Protein AF-0000000078805883 (afdb_homodimer)

Secondary structure (DSSP, 8-state):
---EEEEEEEEES--SSHHHHHHHHHHHHHHHTSB-HHHHHHHHHHHHSTTGGGGEEETTEEEE---GGGTB-S-EEEEEEEEEEEEGGG-TT-EEEEEEEEE-SSHHHHHHHHHHHHHHHH-HHHHHHHHH--SHHHHHHHH-/---EEEEEEEEES--SSHHHHHHHHHHHHHHHTSB-HHHHHHHHHHHHSTTGGGGEEETTEEEE---GGGTB-S-EEEEEEEEEEEEGGG-TT-EEEEEEEEE-SSHHHHHHHHHHHHHHHH-HHHHHHHHH--SHHHHHHHH-

Nearest PDB structures (foldseek):
  3oxp-assembly1_B  TM=9.448E-01  e=2.359E-14  Yersinia pestis CO92
  2oq3-assembly1_A  TM=9.041E-01  e=1.756E-12  Escherichia coli
  3bjv-assembly1_A-2  TM=8.657E-01  e=6.484E-12  Streptococcus mutans UA159
  2oqt-assembly3_C  TM=8.460E-01  e=3.781E-11  Streptococcus pyogenes serotype M1
  1a6j-assembly1_A-2  TM=7.420E-01  e=1.305E-06  Escherichia coli

Organism: NCBI:txid518634

pLDDT: mean 95.1, std 5.5, range [47.31, 98.88]

InterPro domains:
  IPR002178 PTS EIIA type-2 domain [PF00359] (10-143)
  IPR002178 PTS EIIA type-2 domain [PS51094] (2-144)
  IPR002178 PTS EIIA type-2 domain [cd00211] (4-143)
  IPR016152 Phosphotransferase/anion transporter [G3DSA:3.40.930.10] (1-144)
  IPR016152 Phosphotransferase/anion transporter [SSF55804] (2-143)
  IPR051351 Ascorbate-specific PTS system EIIA component [PTHR36203] (4-142)

Sequence (288 aa):
MSYFQPNGMLYVDQVSDWREAVDLVTRPLLDAGTIERGYVDAIKTSIASPGGTYIDLGGGVALAHARPESGVVSTSLSVLRVGKPFLLADDEDHPINTMFCLAAKDSNAHIDLMQSLALLLTDSGKLAALNASSNVDELAAALAMSYFQPNGMLYVDQVSDWREAVDLVTRPLLDAGTIERGYVDAIKTSIASPGGTYIDLGGGVALAHARPESGVVSTSLSVLRVGKPFLLADDEDHPINTMFCLAAKDSNAHIDLMQSLALLLTDSGKLAALNASSNVDELAAALA

Foldseek 3Di:
DALAADVQEEEEADDPAVLVVLCVNCVSCVVVQQWDPQFSVQQVVLQLDVVSLVQQPDLQEGEGGDDLVSTGNAWHKHKYAYNFWHARNNDPVRTHGMYMYTNHPDDVSVVVVVVLVVVCRVDPVLSVQCNPDRGRVSNVVSSD/DALAADVQEEEEADDPAVLVVLCVNCVSCVVVQQWDPQFSVQQVVLQLDVVSLVQQPDLQEGEGGDDLVSTGNAWHKHKYAYNFWHARNNDPVRTHGMYMYTNHPDPVSVVVVVVLVVVCRVDPVLSVQCNPDRGRVSNVVSSD

Solvent-accessible surface area (backbone atoms only — not comparable to full-atom values): 14646 Å² total; per-residue (Å²): 137,78,56,56,41,81,79,15,63,40,59,45,63,63,62,92,39,44,68,52,47,53,51,58,28,43,40,44,38,46,76,70,56,29,33,41,72,55,29,57,52,46,31,53,50,45,35,71,36,69,59,24,64,32,36,47,68,54,97,29,31,30,51,48,54,63,62,36,68,41,29,45,68,35,65,33,27,22,31,28,38,36,68,44,63,35,34,48,75,77,32,87,88,36,56,32,31,33,37,34,28,50,35,40,60,40,27,66,57,45,48,54,48,51,39,52,48,52,53,40,73,71,30,66,67,45,42,50,41,44,73,65,35,86,38,48,68,45,38,51,60,37,73,101,137,78,55,57,40,80,79,15,64,41,59,43,62,62,63,94,38,45,67,52,46,53,52,58,29,44,40,44,39,46,75,70,54,30,32,41,72,52,30,57,52,47,32,52,51,45,36,70,36,70,59,25,64,30,36,47,67,54,96,29,31,28,50,50,55,64,62,36,67,42,28,47,67,35,65,34,26,21,30,28,38,35,68,45,62,34,33,48,75,76,32,87,89,37,54,33,32,33,35,34,27,49,37,40,60,40,27,66,57,44,49,52,48,51,39,52,49,52,53,40,73,71,30,68,68,44,42,50,40,43,72,63,35,86,38,49,69,46,38,50,59,37,72,102

Structure (mmCIF, N/CA/C/O backbone):
data_AF-0000000078805883-model_v1
#
loop_
_entity.id
_entity.type
_entity.pdbx_description
1 polymer 'Ascorbate-specific PTS system EIIA component'
#
loop_
_atom_site.group_PDB
_atom_site.id
_atom_site.type_symbol
_atom_site.label_atom_id
_atom_site.label_alt_id
_atom_site.label_comp_id
_atom_site.label_asym_id
_atom_site.label_entity_id
_atom_site.label_seq_id
_atom_site.pdbx_PDB_ins_code
_atom_site.Cartn_x
_atom_site.Cartn_y
_atom_site.Cartn_z
_atom_site.occupancy
_atom_site.B_iso_or_equiv
_atom_site.auth_seq_id
_atom_site.auth_comp_id
_atom_site.auth_asym_id
_atom_site.auth_atom_id
_atom_site.pdbx_PDB_model_num
ATOM 1 N N . MET A 1 1 ? -12.43 -14.273 7.645 1 47.94 1 MET A N 1
ATOM 2 C CA . MET A 1 1 ? -12.93 -14.227 6.277 1 47.94 1 MET A CA 1
ATOM 3 C C . MET A 1 1 ? -11.836 -13.82 5.305 1 47.94 1 MET A C 1
ATOM 5 O O . MET A 1 1 ? -11.148 -12.82 5.523 1 47.94 1 MET A O 1
ATOM 9 N N . SER A 1 2 ? -11.359 -14.734 4.367 1 79.56 2 SER A N 1
ATOM 10 C CA . SER A 1 2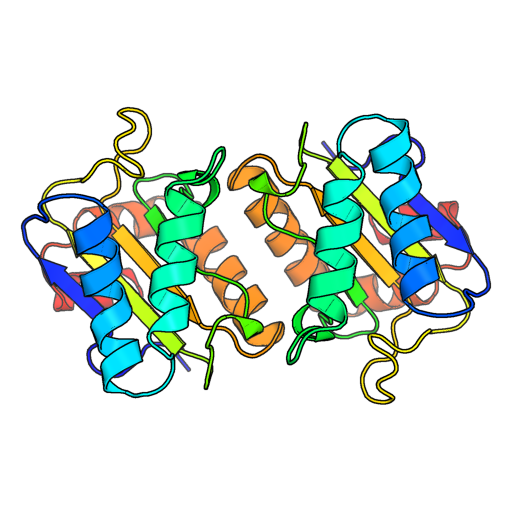 ? -10.258 -14.555 3.426 1 79.56 2 SER A CA 1
ATOM 11 C C . SER A 1 2 ? -10.703 -13.781 2.191 1 79.56 2 SER A C 1
ATOM 13 O O . SER A 1 2 ? -11.852 -13.906 1.763 1 79.56 2 SER A O 1
ATOM 15 N N . TYR A 1 3 ? -10.109 -12.789 1.75 1 88.75 3 TYR A N 1
ATOM 16 C CA . TYR A 1 3 ? -10.352 -12.031 0.529 1 88.75 3 TYR A CA 1
ATOM 17 C C . TYR A 1 3 ? -10.055 -12.875 -0.706 1 88.75 3 TYR A C 1
ATOM 19 O O . TYR A 1 3 ? -10.234 -12.414 -1.836 1 88.75 3 TYR A O 1
ATOM 27 N N . PHE A 1 4 ? -9.797 -14.156 -0.448 1 94.94 4 PHE A N 1
ATOM 28 C CA . PHE A 1 4 ? -9.414 -14.992 -1.578 1 94.94 4 PHE A CA 1
ATOM 29 C C . PHE A 1 4 ? -10.617 -15.305 -2.453 1 94.94 4 PHE A C 1
ATOM 31 O O . PHE A 1 4 ? -11.664 -15.727 -1.951 1 94.94 4 PHE A O 1
ATOM 38 N N . GLN A 1 5 ? -10.492 -15.086 -3.648 1 93.5 5 GLN A N 1
ATOM 39 C CA . GLN A 1 5 ? -11.477 -15.539 -4.629 1 93.5 5 GLN A CA 1
ATOM 40 C C . GLN A 1 5 ? -11.547 -17.062 -4.68 1 93.5 5 GLN A C 1
ATOM 42 O O . GLN A 1 5 ? -10.539 -17.734 -4.473 1 93.5 5 GLN A O 1
ATOM 47 N N . PRO A 1 6 ? -12.805 -17.469 -5.02 1 91.06 6 PRO A N 1
ATOM 48 C CA . PRO A 1 6 ? -12.852 -18.906 -5.336 1 91.06 6 PRO A CA 1
ATOM 49 C C . PRO A 1 6 ? -11.844 -19.297 -6.41 1 91.06 6 PRO A C 1
ATOM 51 O O . PRO A 1 6 ? -11.672 -18.578 -7.398 1 91.06 6 PRO A O 1
ATOM 54 N N . ASN A 1 7 ? -11.055 -20.281 -6.25 1 93.88 7 ASN A N 1
ATOM 55 C CA . ASN A 1 7 ? -10.031 -20.75 -7.176 1 93.88 7 ASN A CA 1
ATOM 56 C C . ASN A 1 7 ? -8.867 -19.766 -7.277 1 93.88 7 ASN A C 1
ATOM 58 O O . ASN A 1 7 ? -8.188 -19.703 -8.305 1 93.88 7 ASN A O 1
ATOM 62 N N . GLY A 1 8 ? -8.789 -18.906 -6.289 1 97.5 8 GLY A N 1
ATOM 63 C CA . GLY A 1 8 ? -7.793 -17.844 -6.309 1 97.5 8 GLY A CA 1
ATOM 64 C C . GLY A 1 8 ? -6.414 -18.297 -5.883 1 97.5 8 GLY A C 1
ATOM 65 O O . GLY A 1 8 ? -5.465 -17.516 -5.859 1 97.5 8 GLY A O 1
ATOM 66 N N . MET A 1 9 ? -6.328 -19.547 -5.492 1 98.19 9 MET A N 1
ATOM 67 C CA . MET A 1 9 ? -5.027 -20.125 -5.172 1 98.19 9 MET A CA 1
ATOM 68 C C . MET A 1 9 ? -4.543 -21.031 -6.293 1 98.19 9 MET A C 1
ATOM 70 O O . MET A 1 9 ? -5.18 -22.047 -6.598 1 98.19 9 MET A O 1
ATOM 74 N N . LEU A 1 10 ? -3.391 -20.625 -6.855 1 98.56 10 LEU A N 1
ATOM 75 C CA . LEU A 1 10 ? -2.896 -21.297 -8.047 1 98.56 10 LEU A CA 1
ATOM 76 C C . LEU A 1 10 ? -1.485 -21.828 -7.828 1 98.56 10 LEU A C 1
ATOM 78 O O . LEU A 1 10 ? -0.694 -21.219 -7.105 1 98.56 10 LEU A O 1
ATOM 82 N N . TYR A 1 11 ? -1.215 -22.969 -8.477 1 98.69 11 TYR A N 1
ATOM 83 C CA . TYR A 1 11 ? 0.136 -23.516 -8.555 1 98.69 11 TYR A CA 1
ATOM 84 C C . TYR A 1 11 ? 0.475 -23.906 -9.984 1 98.69 11 TYR A C 1
ATOM 86 O O . TYR A 1 11 ? -0.352 -24.5 -10.688 1 98.69 11 TYR A O 1
ATOM 94 N N . VAL A 1 12 ? 1.638 -23.531 -10.477 1 98.62 12 VAL A N 1
ATOM 95 C CA . VAL A 1 12 ? 2.191 -24.016 -11.734 1 98.62 12 VAL A CA 1
ATOM 96 C C . VAL A 1 12 ? 3.68 -24.312 -11.562 1 98.62 12 VAL A C 1
ATOM 98 O O . VAL A 1 12 ? 4.336 -23.734 -10.695 1 98.62 12 VAL A O 1
ATOM 101 N N . ASP A 1 13 ? 4.203 -25.219 -12.328 1 98.12 13 ASP A N 1
ATOM 102 C CA . ASP A 1 13 ? 5.609 -25.578 -12.203 1 98.12 13 ASP A CA 1
ATOM 103 C C . ASP A 1 13 ? 6.516 -24.422 -12.617 1 98.12 13 ASP A C 1
ATOM 105 O O . ASP A 1 13 ? 7.559 -24.188 -12 1 98.12 13 ASP A O 1
ATOM 109 N N . GLN A 1 14 ? 6.098 -23.781 -13.711 1 98.06 14 GLN A N 1
ATOM 110 C CA . GLN A 1 14 ? 6.918 -22.688 -14.219 1 98.06 14 GLN A CA 1
ATOM 111 C C . GLN A 1 14 ? 6.09 -21.719 -15.055 1 98.06 14 GLN A C 1
ATOM 113 O O . GLN A 1 14 ? 5.008 -22.078 -15.531 1 98.06 14 GLN A O 1
ATOM 118 N N . VAL A 1 15 ? 6.512 -20.516 -15.125 1 98.69 15 VAL A N 1
ATOM 119 C CA . VAL A 1 15 ? 5.996 -19.516 -16.047 1 98.69 15 VAL A CA 1
ATOM 120 C C . VAL A 1 15 ? 7.117 -19.031 -16.969 1 98.69 15 VAL A C 1
ATOM 122 O O . VAL A 1 15 ? 8.297 -19.141 -16.625 1 98.69 15 VAL A O 1
ATOM 125 N N . SER A 1 16 ? 6.738 -18.516 -18.094 1 98.44 16 SER A N 1
ATOM 126 C CA . SER A 1 16 ? 7.738 -18.062 -19.047 1 98.44 16 SER A CA 1
ATOM 127 C C . SER A 1 16 ? 8.414 -16.766 -18.578 1 98.44 16 SER A C 1
ATOM 129 O O . SER A 1 16 ? 9.586 -16.547 -18.844 1 98.44 16 SER A O 1
ATOM 131 N N . ASP A 1 17 ? 7.699 -15.891 -17.984 1 98.38 17 ASP A N 1
ATOM 132 C CA . ASP A 1 17 ? 8.211 -14.625 -17.469 1 98.38 17 ASP A CA 1
ATOM 133 C C . ASP A 1 17 ? 7.219 -13.984 -16.5 1 98.38 17 ASP A C 1
ATOM 135 O O . ASP A 1 17 ? 6.18 -14.57 -16.188 1 98.38 17 ASP A O 1
ATOM 139 N N . TRP A 1 18 ? 7.555 -12.859 -16.047 1 98.69 18 TRP A N 1
ATOM 140 C CA . TRP A 1 18 ? 6.742 -12.203 -15.031 1 98.69 18 TRP A CA 1
ATOM 141 C C . TRP A 1 18 ? 5.402 -11.758 -15.602 1 98.69 18 TRP A C 1
ATOM 143 O O . TRP A 1 18 ? 4.406 -11.672 -14.883 1 98.69 18 TRP A O 1
ATOM 153 N N . ARG A 1 19 ? 5.301 -11.461 -16.906 1 98.81 19 ARG A N 1
ATOM 154 C CA . ARG A 1 19 ? 4.039 -11.078 -17.531 1 98.81 19 ARG A CA 1
ATOM 155 C C . ARG A 1 19 ? 3.029 -12.219 -17.469 1 98.81 19 ARG A C 1
ATOM 157 O O . ARG A 1 19 ? 1.854 -12 -17.172 1 98.81 19 ARG A O 1
ATOM 164 N N . GLU A 1 20 ? 3.531 -13.375 -17.719 1 98.88 20 GLU A N 1
ATOM 165 C CA . GLU A 1 20 ? 2.66 -14.547 -17.594 1 98.88 20 GLU A CA 1
ATOM 166 C C . GLU A 1 20 ? 2.221 -14.758 -16.156 1 98.88 20 GLU A C 1
ATOM 168 O O . GLU A 1 20 ? 1.077 -15.141 -15.898 1 98.88 20 GLU A O 1
ATOM 173 N N . ALA A 1 21 ? 3.121 -14.547 -15.219 1 98.88 21 ALA A N 1
ATOM 174 C CA . ALA A 1 21 ? 2.766 -14.664 -13.805 1 98.88 21 ALA A CA 1
ATOM 175 C C . ALA A 1 21 ? 1.632 -13.703 -13.445 1 98.88 21 ALA A C 1
ATOM 177 O O . ALA A 1 21 ? 0.672 -14.094 -12.781 1 98.88 21 ALA A O 1
ATOM 178 N N . VAL A 1 22 ? 1.727 -12.43 -13.953 1 98.88 22 VAL A N 1
ATOM 179 C CA . VAL A 1 22 ? 0.688 -11.438 -13.695 1 98.88 22 VAL A CA 1
ATOM 180 C C . VAL A 1 22 ? -0.625 -11.891 -14.336 1 98.88 22 VAL A C 1
ATOM 182 O O . VAL A 1 22 ? -1.688 -11.789 -13.719 1 98.88 22 VAL A O 1
ATOM 185 N N . ASP A 1 23 ? -0.542 -12.438 -15.539 1 98.88 23 ASP A N 1
ATOM 186 C CA . ASP A 1 23 ? -1.741 -12.922 -16.219 1 98.88 23 ASP A CA 1
ATOM 187 C C . ASP A 1 23 ? -2.404 -14.047 -15.43 1 98.88 23 ASP A C 1
ATOM 189 O O . ASP A 1 23 ? -3.625 -14.055 -15.258 1 98.88 23 ASP A O 1
ATOM 193 N N . LEU A 1 24 ? -1.603 -14.938 -14.93 1 98.81 24 LEU A N 1
ATOM 194 C CA . LEU A 1 24 ? -2.131 -16.094 -14.219 1 98.81 24 LEU A CA 1
ATOM 195 C C . LEU A 1 24 ? -2.74 -15.695 -12.883 1 98.81 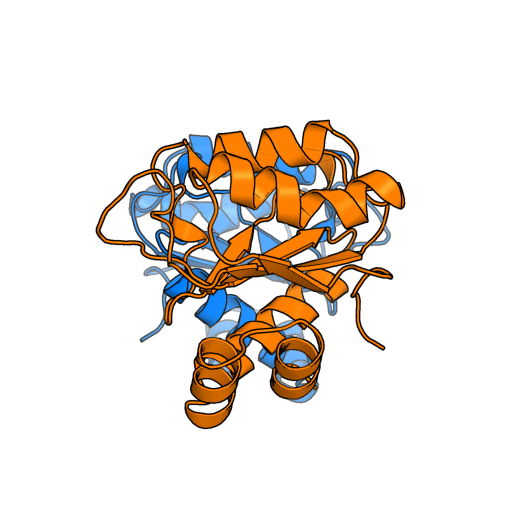24 LEU A C 1
ATOM 197 O O . LEU A 1 24 ? -3.861 -16.094 -12.562 1 98.81 24 LEU A O 1
ATOM 201 N N . VAL A 1 25 ? -2.057 -14.875 -12.148 1 98.81 25 VAL A N 1
ATOM 202 C CA . VAL A 1 25 ? -2.498 -14.57 -10.789 1 98.81 25 VAL A CA 1
ATOM 203 C C . VAL A 1 25 ? -3.746 -13.688 -10.836 1 98.81 25 VAL A C 1
ATOM 205 O O . VAL A 1 25 ? -4.559 -13.703 -9.906 1 98.81 25 VAL A O 1
ATOM 208 N N . THR A 1 26 ? -3.938 -12.906 -11.953 1 98.75 26 THR A N 1
ATOM 209 C CA . THR A 1 26 ? -5.078 -12 -12.039 1 98.75 26 THR A CA 1
ATOM 210 C C . THR A 1 26 ? -6.277 -12.703 -12.672 1 98.75 26 THR A C 1
ATOM 212 O O . THR A 1 26 ? -7.402 -12.195 -12.609 1 98.75 26 THR A O 1
ATOM 215 N N . ARG A 1 27 ? -6.105 -13.859 -13.258 1 98.56 27 ARG A N 1
ATOM 216 C CA . ARG A 1 27 ? -7.137 -14.539 -14.031 1 98.56 27 ARG A CA 1
ATOM 217 C C . ARG A 1 27 ? -8.359 -14.836 -13.172 1 98.56 27 ARG A C 1
ATOM 219 O O . ARG A 1 27 ? -9.484 -14.516 -13.555 1 98.56 27 ARG A O 1
ATOM 226 N N . PRO A 1 28 ? -8.188 -15.398 -11.898 1 98.5 28 PRO A N 1
ATOM 227 C CA . PRO A 1 28 ? -9.367 -15.664 -11.078 1 98.5 28 PRO A CA 1
ATOM 228 C C . PRO A 1 28 ? -10.156 -14.398 -10.766 1 98.5 28 PRO A C 1
ATOM 230 O O . PRO A 1 28 ? -11.383 -14.445 -10.633 1 98.5 28 PRO A O 1
ATOM 233 N N . LEU A 1 29 ? -9.5 -13.25 -10.656 1 98.38 29 LEU A N 1
ATOM 234 C CA . LEU A 1 29 ? -10.156 -11.984 -10.344 1 98.38 29 LEU A CA 1
ATOM 235 C C . LEU A 1 29 ? -10.898 -11.445 -11.562 1 98.38 29 LEU A C 1
ATOM 237 O O . LEU A 1 29 ? -12.008 -10.93 -11.438 1 98.38 29 LEU A O 1
ATOM 241 N N . LEU A 1 30 ? -10.258 -11.617 -12.719 1 98.31 30 LEU A N 1
ATOM 242 C CA . LEU A 1 30 ? -10.906 -11.227 -13.961 1 98.31 30 LEU A CA 1
ATOM 243 C C . LEU A 1 30 ? -12.148 -12.07 -14.219 1 98.31 30 LEU A C 1
ATOM 245 O O . LEU A 1 30 ? -13.219 -11.539 -14.531 1 98.31 30 LEU A O 1
ATOM 249 N N . ASP A 1 31 ? -11.992 -13.352 -14.047 1 98 31 ASP A N 1
ATOM 250 C CA . ASP A 1 31 ? -13.078 -14.297 -14.297 1 98 31 ASP A CA 1
ATOM 251 C C . ASP A 1 31 ? -14.258 -14.031 -13.367 1 98 31 ASP A C 1
ATOM 253 O O . ASP A 1 31 ? -15.414 -14.195 -13.766 1 98 31 ASP A O 1
ATOM 257 N N . ALA A 1 32 ? -13.977 -13.609 -12.141 1 97.75 32 ALA A N 1
ATOM 258 C CA . ALA A 1 32 ? -15.016 -13.344 -11.141 1 97.75 32 ALA A CA 1
ATOM 259 C C . ALA A 1 32 ? -15.609 -11.953 -11.328 1 97.75 32 ALA A C 1
ATOM 261 O O . ALA A 1 32 ? -16.609 -11.609 -10.695 1 97.75 32 ALA A O 1
ATOM 262 N N . GLY A 1 33 ? -14.984 -11.133 -12.141 1 98.12 33 GLY A N 1
ATOM 263 C CA . GLY A 1 33 ? -15.477 -9.789 -12.398 1 98.12 33 GLY A CA 1
ATOM 264 C C . GLY A 1 33 ? -15.133 -8.805 -11.289 1 98.12 33 GLY A C 1
ATOM 265 O O . GLY A 1 33 ? -15.766 -7.75 -11.172 1 98.12 33 GLY A O 1
ATOM 266 N N . THR A 1 34 ? -14.164 -9.18 -10.484 1 97.88 34 THR A N 1
ATOM 267 C CA . THR A 1 34 ? -13.805 -8.289 -9.383 1 97.88 34 THR A CA 1
ATOM 268 C C . THR A 1 34 ? -12.797 -7.242 -9.836 1 97.88 34 THR A C 1
ATOM 270 O O . THR A 1 34 ? -12.562 -6.254 -9.141 1 97.88 34 THR A O 1
ATOM 273 N N . ILE A 1 35 ? -12.18 -7.438 -11 1 98.19 35 ILE A N 1
ATOM 274 C CA . ILE A 1 35 ? -11.336 -6.434 -11.633 1 98.19 35 ILE A CA 1
ATOM 275 C C . ILE A 1 35 ? -11.656 -6.348 -13.125 1 98.19 35 ILE A C 1
ATOM 277 O O . ILE A 1 35 ? -12.312 -7.238 -13.68 1 98.19 35 ILE A O 1
ATOM 281 N N . GLU A 1 36 ? -11.258 -5.297 -13.703 1 98.31 36 GLU A N 1
ATOM 282 C CA . GLU A 1 36 ? -11.312 -5.109 -15.148 1 98.31 36 GLU A CA 1
ATOM 283 C C . GLU A 1 36 ? -9.938 -5.309 -15.781 1 98.31 36 GLU A C 1
ATOM 285 O O . GLU A 1 36 ? -8.922 -5.305 -15.094 1 98.31 36 GLU A O 1
ATOM 290 N N . ARG A 1 37 ? -9.898 -5.469 -17.094 1 98.19 37 ARG A N 1
ATOM 291 C CA . ARG A 1 37 ? -8.656 -5.715 -17.812 1 98.19 37 ARG A CA 1
ATOM 292 C C . ARG A 1 37 ? -7.668 -4.574 -17.625 1 98.19 37 ARG A C 1
ATOM 294 O O . ARG A 1 37 ? -6.457 -4.793 -17.594 1 98.19 37 ARG A O 1
ATOM 301 N N . GLY A 1 38 ? -8.188 -3.424 -17.453 1 97.75 38 GLY A N 1
ATOM 302 C CA . GLY A 1 38 ? -7.332 -2.27 -17.234 1 97.75 38 GLY A CA 1
ATOM 303 C C . GLY A 1 38 ? -6.484 -2.396 -15.977 1 97.75 38 GLY A C 1
ATOM 304 O O . GLY A 1 38 ? -5.371 -1.871 -15.922 1 97.75 38 GLY A O 1
ATOM 305 N N . TYR A 1 39 ? -7.066 -3.098 -15.031 1 97.88 39 TYR A N 1
ATOM 306 C CA . TYR A 1 39 ? -6.328 -3.316 -13.797 1 97.88 39 TYR A CA 1
ATOM 307 C C . TYR A 1 39 ? -5.074 -4.145 -14.047 1 97.88 39 TYR A C 1
ATOM 309 O O . TYR A 1 39 ? -4 -3.834 -13.523 1 97.88 39 TYR A O 1
ATOM 317 N N . VAL A 1 40 ? -5.172 -5.16 -14.844 1 98.62 40 VAL A N 1
ATOM 318 C CA . VAL A 1 40 ? -4.059 -6.031 -15.203 1 98.62 40 VAL A CA 1
ATOM 319 C C . VAL A 1 40 ? -2.994 -5.23 -15.945 1 98.62 40 VAL A C 1
ATOM 321 O O . VAL A 1 40 ? -1.802 -5.348 -15.656 1 98.62 40 VAL A O 1
ATOM 324 N N . ASP A 1 41 ? -3.42 -4.391 -16.844 1 98.25 41 ASP A N 1
ATOM 325 C CA . ASP A 1 41 ? -2.506 -3.547 -17.609 1 98.25 41 ASP A CA 1
ATOM 326 C C . ASP A 1 41 ? -1.762 -2.572 -16.703 1 98.25 41 ASP A C 1
ATOM 328 O O . ASP A 1 41 ? -0.569 -2.324 -16.891 1 98.25 41 ASP A O 1
ATOM 332 N N . ALA A 1 42 ? -2.498 -2.062 -15.727 1 96.19 42 ALA A N 1
ATOM 333 C CA . ALA A 1 42 ? -1.892 -1.127 -14.781 1 96.19 42 ALA A CA 1
ATOM 334 C C . ALA A 1 42 ? -0.792 -1.803 -13.969 1 96.19 42 ALA A C 1
ATOM 336 O O . ALA A 1 42 ? 0.27 -1.218 -13.742 1 96.19 42 ALA A O 1
ATOM 337 N N . ILE A 1 43 ? -1.037 -3.018 -13.578 1 97.75 43 ILE A N 1
ATOM 338 C CA . ILE A 1 43 ? -0.05 -3.777 -12.82 1 97.75 43 ILE A CA 1
ATOM 339 C C . ILE A 1 43 ? 1.195 -4 -13.68 1 97.75 43 ILE A C 1
ATOM 341 O O . ILE A 1 43 ? 2.316 -3.738 -13.234 1 97.75 43 ILE A O 1
ATOM 345 N N . LYS A 1 44 ? 1.009 -4.43 -14.875 1 98.38 44 LYS A N 1
ATOM 346 C CA . LYS A 1 44 ? 2.139 -4.723 -15.758 1 98.38 44 LYS A CA 1
ATOM 347 C C . LYS A 1 44 ? 2.936 -3.457 -16.062 1 98.38 44 LYS A C 1
ATOM 349 O O . LYS A 1 44 ? 4.168 -3.482 -16.078 1 98.38 44 LYS A O 1
ATOM 354 N N . THR A 1 45 ? 2.219 -2.391 -16.297 1 96.81 45 THR A N 1
ATOM 355 C CA . THR A 1 45 ? 2.881 -1.118 -16.547 1 96.81 45 THR A CA 1
ATOM 356 C C . THR A 1 45 ? 3.727 -0.69 -15.359 1 96.81 45 THR A C 1
ATOM 358 O O . THR A 1 45 ? 4.867 -0.254 -15.523 1 96.81 45 THR A O 1
ATOM 361 N N . SER A 1 46 ? 3.148 -0.849 -14.203 1 94.62 46 SER A N 1
ATOM 362 C CA . SER A 1 46 ? 3.861 -0.483 -12.984 1 94.62 46 SER A CA 1
ATOM 363 C C . SER A 1 46 ? 5.129 -1.313 -12.812 1 94.62 46 SER A C 1
ATOM 365 O O . SER A 1 46 ? 6.199 -0.771 -12.531 1 94.62 46 SER A O 1
ATOM 367 N N . ILE A 1 47 ? 5.074 -2.57 -13.047 1 96.81 47 ILE A N 1
ATOM 368 C CA . ILE A 1 47 ? 6.211 -3.469 -12.883 1 96.81 47 ILE A CA 1
ATOM 369 C C . ILE A 1 47 ? 7.289 -3.127 -13.906 1 96.81 47 ILE A C 1
ATOM 371 O O . ILE A 1 47 ? 8.484 -3.143 -13.586 1 96.81 47 ILE A O 1
ATOM 375 N N . ALA A 1 48 ? 6.891 -2.746 -15.086 1 96.75 48 ALA A N 1
ATOM 376 C CA . ALA A 1 48 ? 7.828 -2.482 -16.172 1 96.75 48 ALA A CA 1
ATOM 377 C C . ALA A 1 48 ? 8.5 -1.124 -16 1 96.75 48 ALA A C 1
ATOM 379 O O . ALA A 1 48 ? 9.516 -0.839 -16.641 1 96.75 48 ALA A O 1
ATOM 380 N N . SER A 1 49 ? 7.938 -0.277 -15.164 1 94.06 49 SER A N 1
ATOM 381 C CA . SER A 1 49 ? 8.445 1.075 -14.969 1 94.06 49 SER A CA 1
ATOM 382 C C . SER A 1 49 ? 9.648 1.08 -14.023 1 94.06 49 SER A C 1
ATOM 384 O O . SER A 1 49 ? 9.852 0.126 -13.273 1 94.06 49 SER A O 1
ATOM 386 N N . PRO A 1 50 ? 10.438 2.174 -14.109 1 89.38 50 PRO A N 1
ATOM 387 C CA . PRO A 1 50 ? 11.508 2.305 -13.117 1 89.38 50 PRO A CA 1
ATOM 388 C C . PRO A 1 50 ? 10.992 2.215 -11.68 1 89.38 50 PRO A C 1
ATOM 390 O O . PRO A 1 50 ? 10 2.861 -11.336 1 89.38 50 PRO A O 1
ATOM 393 N N . GLY A 1 51 ? 11.594 1.328 -10.945 1 88.31 51 GLY A N 1
ATOM 394 C CA . GLY A 1 51 ? 11.164 1.148 -9.562 1 88.31 51 GLY A CA 1
ATOM 395 C C . GLY A 1 51 ? 10.039 0.141 -9.414 1 88.31 51 GLY A C 1
ATOM 396 O O . GLY A 1 51 ? 9.523 -0.064 -8.312 1 88.31 51 GLY A O 1
ATOM 397 N N . GLY A 1 52 ? 9.688 -0.506 -10.453 1 92.12 52 GLY A N 1
ATOM 398 C CA . GLY A 1 52 ? 8.539 -1.393 -10.469 1 92.12 52 GLY A CA 1
ATOM 399 C C . GLY A 1 52 ? 8.742 -2.654 -9.656 1 92.12 52 GLY A C 1
ATOM 400 O O . GLY A 1 52 ? 7.781 -3.367 -9.352 1 92.12 52 GLY A O 1
ATOM 401 N N . THR A 1 53 ? 10.016 -2.916 -9.297 1 93.62 53 THR A N 1
ATOM 402 C CA . THR A 1 53 ? 10.312 -4.109 -8.508 1 93.62 53 THR A CA 1
ATOM 403 C C . THR A 1 53 ? 9.984 -3.881 -7.035 1 93.62 53 THR A C 1
ATOM 405 O O . THR A 1 53 ? 10.195 -4.766 -6.203 1 93.62 53 THR A O 1
ATOM 408 N N . TYR A 1 54 ? 9.359 -2.709 -6.781 1 90.5 54 TYR A N 1
ATOM 409 C CA . TYR A 1 54 ? 8.984 -2.375 -5.41 1 90.5 54 TYR A CA 1
ATOM 410 C C . TYR A 1 54 ? 7.984 -3.381 -4.859 1 90.5 54 TYR A C 1
ATOM 412 O O . TYR A 1 54 ? 7.859 -3.533 -3.641 1 90.5 54 TYR A O 1
ATOM 420 N N . ILE A 1 55 ? 7.363 -4.152 -5.652 1 94.75 55 ILE A N 1
ATOM 421 C CA . ILE A 1 55 ? 6.324 -5.074 -5.215 1 94.75 55 ILE A CA 1
ATOM 422 C C . ILE A 1 55 ? 6.961 -6.363 -4.699 1 94.75 55 ILE A C 1
ATOM 424 O O . ILE A 1 55 ? 6.262 -7.258 -4.219 1 94.75 55 ILE A O 1
ATOM 428 N N . ASP A 1 56 ? 8.352 -6.457 -4.945 1 96.75 56 ASP A N 1
ATOM 429 C CA . ASP A 1 56 ? 9.102 -7.543 -4.324 1 96.75 56 ASP A CA 1
ATOM 430 C C . ASP A 1 56 ? 9.195 -7.355 -2.812 1 96.75 56 ASP A C 1
ATOM 432 O O . ASP A 1 56 ? 9.906 -6.473 -2.334 1 96.75 56 ASP A O 1
ATOM 436 N N . LEU A 1 57 ? 8.547 -8.258 -2.02 1 95.19 57 LEU A N 1
ATOM 437 C CA . LEU A 1 57 ? 8.438 -8.102 -0.573 1 95.19 57 LEU A CA 1
ATOM 438 C C . LEU A 1 57 ? 9.578 -8.828 0.14 1 95.19 57 LEU A C 1
ATOM 440 O O . LEU A 1 57 ? 9.688 -8.766 1.366 1 95.19 57 LEU A O 1
ATOM 444 N N . GLY A 1 58 ? 10.375 -9.562 -0.626 1 94.12 58 GLY A N 1
ATOM 445 C CA . GLY A 1 58 ? 11.406 -10.398 -0.04 1 94.12 58 GLY A CA 1
ATOM 446 C C . GLY A 1 58 ? 10.969 -11.836 0.177 1 94.12 58 GLY A C 1
ATOM 447 O O . GLY A 1 58 ? 9.773 -12.133 0.142 1 94.12 58 GLY A O 1
ATOM 448 N N . GLY A 1 59 ? 11.961 -12.773 0.32 1 94.81 59 GLY A N 1
ATOM 449 C CA . GLY A 1 59 ? 11.664 -14.172 0.588 1 94.81 59 GLY A CA 1
ATOM 450 C C . GLY A 1 59 ? 11.023 -14.883 -0.589 1 94.81 59 GLY A C 1
ATOM 451 O O . GLY A 1 59 ? 10.336 -15.891 -0.414 1 94.81 59 GLY A O 1
ATOM 452 N N . GLY A 1 60 ? 11.117 -14.242 -1.754 1 97.19 60 GLY A N 1
ATOM 453 C CA . GLY A 1 60 ? 10.523 -14.836 -2.939 1 97.19 60 GLY A CA 1
ATOM 454 C C . GLY A 1 60 ? 9.055 -14.492 -3.113 1 97.19 60 GLY A C 1
ATOM 455 O O . GLY A 1 60 ? 8.352 -15.125 -3.904 1 97.19 60 GLY A O 1
ATOM 456 N N . VAL A 1 61 ? 8.609 -13.477 -2.4 1 97.56 61 VAL A N 1
ATOM 457 C CA . VAL A 1 61 ? 7.195 -13.117 -2.398 1 97.56 61 VAL A CA 1
ATOM 458 C C . VAL A 1 61 ? 7.012 -11.734 -3.01 1 97.56 61 VAL A C 1
ATOM 460 O O . VAL A 1 61 ? 7.77 -10.805 -2.703 1 97.56 61 VAL A O 1
ATOM 463 N N . ALA A 1 62 ? 6.066 -11.57 -3.908 1 97.69 62 ALA A N 1
ATOM 464 C CA . ALA A 1 62 ? 5.711 -10.281 -4.508 1 97.69 62 ALA A CA 1
ATOM 465 C C . ALA A 1 62 ? 4.215 -10.008 -4.375 1 97.69 62 ALA A C 1
ATOM 467 O O . ALA A 1 62 ? 3.416 -10.945 -4.266 1 97.69 62 ALA A O 1
ATOM 468 N N . LEU A 1 63 ? 3.873 -8.773 -4.383 1 97.06 63 LEU A N 1
ATOM 469 C CA . LEU A 1 63 ? 2.479 -8.352 -4.328 1 97.06 63 LEU A CA 1
ATOM 470 C C . LEU A 1 63 ? 2.127 -7.48 -5.531 1 97.06 63 LEU A C 1
ATOM 472 O O . LEU A 1 63 ? 2.488 -6.305 -5.578 1 97.06 63 LEU A O 1
ATOM 476 N N . ALA A 1 64 ? 1.451 -8.086 -6.43 1 97.19 64 ALA A N 1
ATOM 477 C CA . ALA A 1 64 ? 0.941 -7.359 -7.59 1 97.19 64 ALA A CA 1
ATOM 478 C C . ALA A 1 64 ? -0.31 -6.562 -7.227 1 97.19 64 ALA A C 1
ATOM 480 O O . ALA A 1 64 ? -1.314 -7.137 -6.797 1 97.19 64 ALA A O 1
ATOM 481 N N . HIS A 1 65 ? -0.233 -5.273 -7.387 1 94.5 65 HIS A N 1
ATOM 482 C CA . HIS A 1 65 ? -1.39 -4.43 -7.109 1 94.5 65 HIS A CA 1
ATOM 483 C C . HIS A 1 65 ? -1.26 -3.072 -7.793 1 94.5 65 HIS A C 1
ATOM 485 O O . HIS A 1 65 ? -0.159 -2.666 -8.172 1 94.5 65 HIS A O 1
ATOM 491 N N . ALA A 1 66 ? -2.342 -2.432 -8.016 1 92.5 66 ALA A N 1
ATOM 492 C CA . ALA A 1 66 ? -2.459 -1.082 -8.562 1 92.5 66 ALA A CA 1
ATOM 493 C C . ALA A 1 66 ? -3.506 -0.271 -7.805 1 92.5 66 ALA A C 1
ATOM 495 O O . ALA A 1 66 ? -4.016 -0.717 -6.777 1 92.5 66 ALA A O 1
ATOM 496 N N . ARG A 1 67 ? -3.691 0.911 -8.242 1 90.12 67 ARG A N 1
ATOM 497 C CA . ARG A 1 67 ? -4.68 1.758 -7.574 1 90.12 67 ARG A CA 1
ATOM 498 C C . ARG A 1 67 ? -6.098 1.297 -7.895 1 90.12 67 ARG A C 1
ATOM 500 O O . ARG A 1 67 ? -6.359 0.789 -8.984 1 90.12 67 ARG A O 1
ATOM 507 N N . PRO A 1 68 ? -7.023 1.589 -7 1 92.06 68 PRO A N 1
ATOM 508 C CA . PRO A 1 68 ? -8.398 1.128 -7.219 1 92.06 68 PRO A CA 1
ATOM 509 C C . PRO A 1 68 ? -9.016 1.691 -8.5 1 92.06 68 PRO A C 1
ATOM 511 O O . PRO A 1 68 ? -9.773 1 -9.172 1 92.06 68 PRO A O 1
ATOM 514 N N . GLU A 1 69 ? -8.68 2.887 -8.883 1 90.69 69 GLU A N 1
ATOM 515 C CA . GLU A 1 69 ? -9.281 3.547 -10.039 1 90.69 69 GLU A CA 1
ATOM 516 C C . GLU A 1 69 ? -8.836 2.895 -11.344 1 90.69 69 GLU A C 1
ATOM 518 O O . GLU A 1 69 ? -9.406 3.16 -12.398 1 90.69 69 GLU A O 1
ATOM 523 N N . SER A 1 70 ? -7.898 2.023 -11.211 1 93.31 70 SER A N 1
ATOM 524 C CA . SER A 1 70 ? -7.379 1.369 -12.406 1 93.31 70 SER A CA 1
ATOM 525 C C . SER A 1 70 ? -8.25 0.187 -12.812 1 93.31 70 SER A C 1
ATOM 527 O O . SER A 1 70 ? -7.992 -0.461 -13.828 1 93.31 70 SER A O 1
ATOM 529 N N . GLY A 1 71 ? -9.32 -0.096 -12.039 1 95.38 71 GLY A N 1
ATOM 530 C CA . GLY A 1 71 ? -10.211 -1.138 -12.531 1 95.38 71 GLY A CA 1
ATOM 531 C C . GLY A 1 71 ? -10.664 -2.094 -11.445 1 95.38 71 GLY A C 1
ATOM 532 O O . GLY A 1 71 ? -11.078 -3.221 -11.734 1 95.38 71 GLY A O 1
ATOM 533 N N . VAL A 1 72 ? -10.57 -1.688 -10.219 1 96.25 72 VAL A N 1
ATOM 534 C CA . VAL A 1 72 ? -11.094 -2.537 -9.156 1 96.25 72 VAL A CA 1
ATOM 535 C C . VAL A 1 72 ? -12.617 -2.398 -9.086 1 96.25 72 VAL A C 1
ATOM 537 O O . VAL A 1 72 ? -13.141 -1.283 -9.062 1 96.25 72 VAL A O 1
ATOM 540 N N . VAL A 1 73 ? -13.289 -3.52 -9.125 1 96.56 73 VAL A N 1
ATOM 541 C CA . VAL A 1 73 ? -14.742 -3.553 -9 1 96.56 73 VAL A CA 1
ATOM 542 C C . VAL A 1 73 ? -15.125 -3.918 -7.57 1 96.56 73 VAL A C 1
ATOM 544 O O . VAL A 1 73 ? -15.992 -3.273 -6.969 1 96.56 73 VAL A O 1
ATOM 547 N N . SER A 1 74 ? -14.5 -4.898 -6.98 1 95.25 74 SER A N 1
ATOM 548 C CA . SER A 1 74 ? -14.688 -5.297 -5.59 1 95.25 74 SER A CA 1
ATOM 549 C C . SER A 1 74 ? -13.406 -5.898 -5.016 1 95.25 74 SER A C 1
ATOM 551 O O . SER A 1 74 ? -12.523 -6.328 -5.766 1 95.25 74 SER A O 1
ATOM 553 N N . THR A 1 75 ? -13.289 -5.855 -3.729 1 95.56 75 THR A N 1
ATOM 554 C CA . THR A 1 75 ? -12.102 -6.367 -3.045 1 95.56 75 THR A CA 1
ATOM 555 C C . THR A 1 75 ? -11.953 -7.867 -3.279 1 95.56 75 THR A C 1
ATOM 557 O O . THR A 1 75 ? -12.914 -8.625 -3.133 1 95.56 75 THR A O 1
ATOM 560 N N . SER A 1 76 ? -10.773 -8.227 -3.662 1 96.69 76 SER A N 1
ATOM 561 C CA . SER A 1 76 ? -10.484 -9.633 -3.92 1 96.69 76 SER A CA 1
ATOM 562 C C . SER A 1 76 ? -8.992 -9.914 -3.855 1 96.69 76 SER A C 1
ATOM 564 O O . SER A 1 76 ? -8.172 -8.992 -3.922 1 96.69 76 SER A O 1
ATOM 566 N N . LEU A 1 77 ? -8.68 -11.188 -3.676 1 97.44 77 LEU A N 1
ATOM 567 C CA . LEU A 1 77 ? -7.305 -11.641 -3.498 1 97.44 77 LEU A CA 1
ATOM 568 C C . LEU A 1 77 ? -7.066 -12.961 -4.223 1 97.44 77 LEU A C 1
ATOM 570 O O . LEU A 1 77 ? -7.949 -13.828 -4.254 1 97.44 77 LEU A O 1
ATOM 574 N N . SER A 1 78 ? -5.91 -13.094 -4.82 1 98.38 78 SER A N 1
ATOM 575 C CA . SER A 1 78 ? -5.434 -14.352 -5.387 1 98.38 78 SER A CA 1
ATOM 576 C C . SER A 1 78 ? -3.939 -14.539 -5.145 1 98.38 78 SER A C 1
ATOM 578 O O . SER A 1 78 ? -3.252 -13.609 -4.723 1 98.38 78 SER A O 1
ATOM 580 N N . VAL A 1 79 ? -3.504 -15.773 -5.336 1 98.56 79 VAL A N 1
ATOM 581 C CA . VAL A 1 79 ? -2.086 -16.078 -5.156 1 98.56 79 VAL A CA 1
ATOM 582 C C . VAL A 1 79 ? -1.648 -17.141 -6.16 1 98.56 79 VAL A C 1
ATOM 584 O O . VAL A 1 79 ? -2.398 -18.062 -6.453 1 98.56 79 VAL A O 1
ATOM 587 N N . LEU A 1 80 ? -0.465 -16.906 -6.711 1 98.81 80 LEU A N 1
ATOM 588 C CA . LEU A 1 80 ? 0.183 -17.844 -7.613 1 98.81 80 LEU A CA 1
ATOM 589 C C . LEU A 1 80 ? 1.499 -18.344 -7.023 1 98.81 80 LEU A C 1
ATOM 591 O O . LEU A 1 80 ? 2.385 -17.547 -6.711 1 98.81 80 LEU A O 1
ATOM 595 N N . ARG A 1 81 ? 1.61 -19.578 -6.832 1 98.69 81 ARG A N 1
ATOM 596 C CA . ARG A 1 81 ? 2.854 -20.25 -6.484 1 98.69 81 ARG A CA 1
ATOM 597 C C . ARG A 1 81 ? 3.455 -20.953 -7.703 1 98.69 81 ARG A C 1
ATOM 599 O O . ARG A 1 81 ? 2.762 -21.672 -8.414 1 98.69 81 ARG A O 1
ATOM 606 N N . VAL A 1 82 ? 4.754 -20.688 -7.953 1 98.62 82 VAL A N 1
ATOM 607 C CA . VAL A 1 82 ? 5.426 -21.344 -9.07 1 98.62 82 VAL A CA 1
ATOM 608 C C . VAL A 1 82 ? 6.555 -22.234 -8.555 1 98.62 82 VAL A C 1
ATOM 610 O O . VAL A 1 82 ? 7.23 -21.875 -7.582 1 98.62 82 VAL A O 1
ATOM 613 N N . GLY A 1 83 ? 6.742 -23.344 -9.148 1 97.81 83 GLY A N 1
ATOM 614 C CA . GLY A 1 83 ? 7.801 -24.266 -8.758 1 97.81 83 GLY A CA 1
ATOM 615 C C . GLY A 1 83 ? 9.188 -23.703 -9 1 97.81 83 GLY A C 1
ATOM 616 O O . GLY A 1 83 ? 10.055 -23.797 -8.125 1 97.81 83 GLY A O 1
ATOM 617 N N . LYS A 1 84 ? 9.383 -23.172 -10.172 1 98 84 LYS A N 1
ATOM 618 C CA . LYS A 1 84 ? 10.633 -22.516 -10.531 1 98 84 LYS A CA 1
ATOM 619 C C . LYS A 1 84 ? 10.484 -21 -10.484 1 98 84 LYS A C 1
ATOM 621 O O . LYS A 1 84 ? 9.617 -20.438 -11.164 1 98 84 LYS A O 1
ATOM 626 N N . PRO A 1 85 ? 11.375 -20.375 -9.742 1 98.25 85 PRO A N 1
ATOM 627 C CA . PRO A 1 85 ? 11.242 -18.922 -9.633 1 98.25 85 PRO A CA 1
ATOM 628 C C . PRO A 1 85 ? 11.336 -18.203 -10.984 1 98.25 85 PRO A C 1
ATOM 630 O O . PRO A 1 85 ? 11.992 -18.719 -11.906 1 98.25 85 PRO A O 1
ATOM 633 N N . PHE A 1 86 ? 10.648 -17.125 -11.117 1 98.62 86 PHE A N 1
ATOM 634 C CA . PHE A 1 86 ? 10.805 -16.219 -12.242 1 98.62 86 PHE A CA 1
ATOM 635 C C . PHE A 1 86 ? 11.422 -14.891 -11.797 1 98.62 86 PHE A C 1
ATOM 637 O O . PHE A 1 86 ? 11.43 -14.578 -10.609 1 98.62 86 PHE A O 1
ATOM 644 N N . LEU A 1 87 ? 11.961 -14.156 -12.797 1 98.69 87 LEU A N 1
ATOM 645 C CA . LEU A 1 87 ? 12.617 -12.898 -12.477 1 98.69 87 LEU A CA 1
ATOM 646 C C . LEU A 1 87 ? 11.656 -11.727 -12.664 1 98.69 87 LEU A C 1
ATOM 648 O O . LEU A 1 87 ? 11.203 -11.461 -13.781 1 98.69 87 LEU A O 1
ATOM 652 N N . LEU A 1 88 ? 11.328 -11.062 -11.586 1 98.56 88 LEU A N 1
ATOM 653 C CA . LEU A 1 88 ? 10.461 -9.883 -11.664 1 98.56 88 LEU A CA 1
ATOM 654 C C . LEU A 1 88 ? 11.117 -8.781 -12.484 1 98.56 88 LEU A C 1
ATOM 656 O O . LEU A 1 88 ? 12.281 -8.445 -12.273 1 98.56 88 LEU A O 1
ATOM 660 N N . ALA A 1 89 ? 10.352 -8.297 -13.477 1 97.69 89 ALA A N 1
ATOM 661 C CA . ALA A 1 89 ? 10.828 -7.246 -14.375 1 97.69 89 ALA A CA 1
ATOM 662 C C . ALA A 1 89 ? 12.141 -7.66 -15.047 1 97.69 89 ALA A C 1
ATOM 664 O O . ALA A 1 89 ? 12.992 -6.816 -15.32 1 97.69 89 ALA A O 1
ATOM 665 N N . ASP A 1 90 ? 12.438 -8.883 -15.125 1 97.56 90 ASP A N 1
ATOM 666 C CA . ASP A 1 90 ? 13.609 -9.461 -15.781 1 97.56 90 ASP A CA 1
ATOM 667 C C . ASP A 1 90 ? 14.891 -9.109 -15.023 1 97.56 90 ASP A C 1
ATOM 669 O O . ASP A 1 90 ? 15.961 -9 -15.625 1 97.56 90 ASP A O 1
ATOM 673 N N . ASP A 1 91 ? 14.773 -8.859 -13.797 1 97.31 91 ASP A N 1
ATOM 674 C CA . ASP A 1 91 ? 15.906 -8.469 -12.953 1 97.31 91 ASP A CA 1
ATOM 675 C C . ASP A 1 91 ? 16.391 -9.641 -12.109 1 97.31 91 ASP A C 1
ATOM 677 O O . ASP A 1 91 ? 15.641 -10.172 -11.289 1 97.31 91 ASP A O 1
ATOM 681 N N . GLU A 1 92 ? 17.641 -10.023 -12.164 1 97.12 92 GLU A N 1
ATOM 682 C CA . GLU A 1 92 ? 18.234 -11.18 -11.492 1 97.12 92 GLU A CA 1
ATOM 683 C C . GLU A 1 92 ? 18.203 -11.016 -9.977 1 97.12 92 GLU A C 1
ATOM 685 O O . GLU A 1 92 ? 18.266 -12.008 -9.242 1 97.12 92 GLU A O 1
ATOM 690 N N . ASP A 1 93 ? 18.031 -9.844 -9.578 1 96.88 93 ASP A N 1
ATOM 691 C CA . ASP A 1 93 ? 18.047 -9.57 -8.148 1 96.88 93 ASP A CA 1
ATOM 692 C C . ASP A 1 93 ? 16.656 -9.828 -7.535 1 96.88 93 ASP A C 1
ATOM 694 O O . ASP A 1 93 ? 16.5 -9.781 -6.316 1 96.88 93 ASP A O 1
ATOM 698 N N . HIS A 1 94 ? 15.727 -10.188 -8.367 1 97.62 94 HIS A N 1
ATOM 699 C CA . HIS A 1 94 ? 14.359 -10.312 -7.871 1 97.62 94 HIS A CA 1
ATOM 700 C C . HIS A 1 94 ? 13.727 -11.625 -8.328 1 97.62 94 HIS A C 1
ATOM 702 O O . HIS A 1 94 ? 12.719 -11.617 -9.039 1 97.62 94 HIS A O 1
ATOM 708 N N . PRO A 1 95 ? 14.258 -12.766 -7.832 1 98.44 95 PRO A N 1
ATOM 709 C CA . PRO A 1 95 ? 13.586 -14.039 -8.07 1 98.44 95 PRO A CA 1
ATOM 710 C C . PRO A 1 95 ? 12.32 -14.203 -7.223 1 98.44 95 PRO A C 1
ATOM 712 O O . PRO A 1 95 ? 12.359 -13.992 -6.008 1 98.44 95 PRO A O 1
ATOM 715 N N . ILE A 1 96 ? 11.195 -14.523 -7.887 1 98.56 96 ILE A N 1
ATOM 716 C CA . ILE A 1 96 ? 9.898 -14.625 -7.23 1 98.56 96 ILE A CA 1
ATOM 717 C C . ILE A 1 96 ? 9.328 -16.031 -7.418 1 98.56 96 ILE A C 1
ATOM 719 O O . ILE A 1 96 ? 9.375 -16.578 -8.523 1 98.56 96 ILE A O 1
ATOM 723 N N . ASN A 1 97 ? 8.82 -16.609 -6.344 1 97.94 97 ASN A N 1
ATOM 724 C CA . ASN A 1 97 ? 8.156 -17.906 -6.469 1 97.94 97 ASN A CA 1
ATOM 725 C C . ASN A 1 97 ? 6.684 -17.812 -6.062 1 97.94 97 ASN A C 1
ATOM 727 O O . ASN A 1 97 ? 5.902 -18.734 -6.34 1 97.94 97 ASN A O 1
ATOM 731 N N . THR A 1 98 ? 6.375 -16.797 -5.344 1 98.69 98 THR A N 1
ATOM 732 C CA . THR A 1 98 ? 4.988 -16.578 -4.934 1 98.69 98 THR A CA 1
ATOM 733 C C . THR A 1 98 ? 4.551 -15.148 -5.223 1 98.69 98 THR A C 1
ATOM 735 O O . THR A 1 98 ? 5.203 -14.195 -4.793 1 98.69 98 THR A O 1
ATOM 738 N N . MET A 1 99 ? 3.48 -15 -5.98 1 98.75 99 MET A N 1
ATOM 739 C CA . MET A 1 99 ? 2.926 -13.68 -6.273 1 98.75 99 MET A CA 1
ATOM 740 C C . MET A 1 99 ? 1.475 -13.586 -5.816 1 98.75 99 MET A C 1
ATOM 742 O O . MET A 1 99 ? 0.634 -14.383 -6.238 1 98.75 99 MET A O 1
ATOM 746 N N . PHE A 1 100 ? 1.218 -12.656 -4.965 1 98.12 100 PHE A N 1
ATOM 747 C CA . PHE A 1 100 ? -0.148 -12.289 -4.605 1 98.12 100 PHE A CA 1
ATOM 748 C C . PHE A 1 100 ? -0.672 -11.188 -5.52 1 98.12 100 PHE A C 1
ATOM 750 O O . PHE A 1 100 ? 0.103 -10.375 -6.027 1 98.12 100 PHE A O 1
ATOM 757 N N . CYS A 1 101 ? -1.955 -11.211 -5.684 1 98.44 101 CYS A N 1
ATOM 758 C CA . CYS A 1 101 ? -2.627 -10.078 -6.305 1 98.44 101 CYS A CA 1
ATOM 759 C C . CYS A 1 101 ? -3.777 -9.578 -5.438 1 98.44 101 CYS A C 1
ATOM 761 O O . CYS A 1 101 ? -4.691 -10.344 -5.117 1 98.44 101 CYS A O 1
ATOM 763 N N . LEU A 1 102 ? -3.689 -8.328 -5.082 1 96.38 102 LEU A N 1
ATOM 764 C CA . LEU A 1 102 ? -4.715 -7.703 -4.25 1 96.38 102 LEU A CA 1
ATOM 765 C C . LEU A 1 102 ? -5.438 -6.602 -5.012 1 96.38 102 LEU A C 1
ATOM 767 O O . LEU A 1 102 ? -4.805 -5.66 -5.504 1 96.38 102 LEU A O 1
ATOM 771 N N . ALA A 1 103 ? -6.699 -6.773 -5.203 1 95.75 103 ALA A N 1
ATOM 772 C CA . ALA A 1 103 ? -7.602 -5.695 -5.59 1 95.75 103 ALA A CA 1
ATOM 773 C C . ALA A 1 103 ? -8.375 -5.164 -4.383 1 95.75 103 ALA A C 1
ATOM 775 O O . ALA A 1 103 ? -9.273 -5.836 -3.871 1 95.75 103 ALA A O 1
ATOM 776 N N . ALA A 1 104 ? -8 -4.004 -3.916 1 92.62 104 ALA A N 1
ATOM 777 C CA . ALA A 1 104 ? -8.648 -3.42 -2.742 1 92.62 104 ALA A CA 1
ATOM 778 C C . ALA A 1 104 ? -9.508 -2.223 -3.131 1 92.62 104 ALA A C 1
ATOM 780 O O . ALA A 1 104 ? -9.031 -1.291 -3.781 1 92.62 104 ALA A O 1
ATOM 781 N N . LYS A 1 105 ? -10.758 -2.346 -2.715 1 89 105 LYS A N 1
ATOM 782 C CA . LYS A 1 105 ? -11.68 -1.251 -3.014 1 89 105 LYS A CA 1
ATOM 783 C C . LYS A 1 105 ? -11.586 -0.15 -1.962 1 89 105 LYS A C 1
ATOM 785 O O . LYS A 1 105 ? -11.922 1.005 -2.232 1 89 105 LYS A O 1
ATOM 790 N N . ASP A 1 106 ? -11.117 -0.609 -0.731 1 86.06 106 ASP A N 1
ATOM 791 C CA . ASP A 1 106 ? -11.023 0.363 0.354 1 86.06 106 ASP A CA 1
ATOM 792 C C . ASP A 1 106 ? -9.758 0.133 1.185 1 86.06 106 ASP A C 1
ATOM 794 O O . ASP A 1 106 ? -9.062 -0.863 0.996 1 86.06 106 ASP A O 1
ATOM 798 N N . SER A 1 107 ? -9.492 1.052 2.049 1 86.31 107 SER A N 1
ATOM 799 C CA . SER A 1 107 ? -8.25 1.063 2.824 1 86.31 107 SER A CA 1
ATOM 800 C C . SER A 1 107 ? -8.211 -0.094 3.816 1 86.31 107 SER A C 1
ATOM 802 O O . SER A 1 107 ? -7.137 -0.608 4.133 1 86.31 107 SER A O 1
ATOM 804 N N . ASN A 1 108 ? -9.352 -0.479 4.285 1 85.81 108 ASN A N 1
ATOM 805 C CA . ASN A 1 108 ? -9.383 -1.547 5.281 1 85.81 108 ASN A CA 1
ATOM 806 C C . ASN A 1 108 ? -8.836 -2.855 4.719 1 85.81 108 ASN A C 1
ATOM 808 O O . ASN A 1 108 ? -8.008 -3.508 5.348 1 85.81 108 ASN A O 1
ATOM 812 N N . ALA A 1 109 ? -9.273 -3.16 3.525 1 85.75 109 ALA A N 1
ATOM 813 C CA . ALA A 1 109 ? -8.797 -4.371 2.863 1 85.75 109 ALA A CA 1
ATOM 814 C C . ALA A 1 109 ? -7.301 -4.285 2.568 1 85.75 109 ALA A C 1
ATOM 816 O O . ALA A 1 109 ? -6.566 -5.262 2.748 1 85.75 109 ALA A O 1
ATOM 817 N N . HIS A 1 110 ? -6.855 -3.145 2.186 1 88.56 110 HIS A N 1
ATOM 818 C CA . HIS A 1 110 ? -5.449 -2.934 1.87 1 88.56 110 HIS A CA 1
ATOM 819 C C . HIS A 1 110 ? -4.574 -3.111 3.107 1 88.56 110 HIS A C 1
ATOM 821 O O . HIS A 1 110 ? -3.619 -3.891 3.092 1 88.56 110 HIS A O 1
ATOM 827 N N . ILE A 1 111 ? -4.93 -2.518 4.152 1 87.19 111 ILE A N 1
ATOM 828 C CA . ILE A 1 111 ? -4.137 -2.553 5.375 1 87.19 111 ILE A CA 1
ATOM 829 C C . ILE A 1 111 ? -4.172 -3.957 5.973 1 87.19 111 ILE A C 1
ATOM 831 O O . ILE A 1 111 ? -3.146 -4.473 6.422 1 87.19 111 ILE A O 1
ATOM 835 N N . ASP A 1 112 ? -5.348 -4.559 5.934 1 88.06 112 ASP A N 1
ATOM 836 C CA . ASP A 1 112 ? -5.488 -5.918 6.449 1 88.06 112 ASP A CA 1
ATOM 837 C C . ASP A 1 112 ? -4.539 -6.879 5.738 1 88.06 112 ASP A C 1
ATOM 839 O O . ASP A 1 112 ? -3.838 -7.656 6.383 1 88.06 112 ASP A O 1
ATOM 843 N N . LEU A 1 113 ? -4.492 -6.734 4.508 1 87.44 113 LEU A N 1
ATOM 844 C CA . LEU A 1 113 ? -3.662 -7.648 3.73 1 87.44 113 LEU A CA 1
ATOM 845 C C . LEU A 1 113 ? -2.182 -7.352 3.943 1 87.44 113 LEU A C 1
ATOM 847 O O . LEU A 1 113 ? -1.378 -8.273 4.105 1 87.44 113 LEU A O 1
ATOM 851 N N . MET A 1 114 ? -1.827 -6.09 3.891 1 88.19 114 MET A N 1
ATOM 852 C CA . MET A 1 114 ? -0.427 -5.723 4.078 1 88.19 114 MET A CA 1
ATOM 853 C C . MET A 1 114 ? 0.077 -6.18 5.445 1 88.19 114 MET A C 1
ATOM 855 O O . MET A 1 114 ? 1.214 -6.637 5.57 1 88.19 114 MET A O 1
ATOM 859 N N . GLN A 1 115 ? -0.802 -6.051 6.375 1 87.81 115 GLN A N 1
ATOM 860 C CA . GLN A 1 115 ? -0.453 -6.539 7.703 1 87.81 115 GLN A CA 1
ATOM 861 C C . GLN A 1 115 ? -0.237 -8.047 7.699 1 87.81 115 GLN A C 1
ATOM 863 O O . GLN A 1 115 ? 0.734 -8.547 8.273 1 87.81 115 GLN A O 1
ATOM 868 N N . SER A 1 116 ? -1.145 -8.742 7.055 1 90.31 116 SER A N 1
ATOM 869 C CA . SER A 1 116 ? -1.048 -10.195 6.984 1 90.31 116 SER A CA 1
ATOM 870 C C . SER A 1 116 ? 0.222 -10.625 6.258 1 90.31 116 SER A C 1
ATOM 872 O O . SER A 1 116 ? 0.887 -11.578 6.676 1 90.31 116 SER A O 1
ATOM 874 N N . LEU A 1 117 ? 0.604 -9.914 5.23 1 90.88 117 LEU A N 1
ATOM 875 C CA . LEU A 1 117 ? 1.804 -10.234 4.465 1 90.88 117 LEU A CA 1
ATOM 876 C C . LEU A 1 117 ? 3.061 -9.922 5.266 1 90.88 117 LEU A C 1
ATOM 878 O O . LEU A 1 117 ? 4.035 -10.68 5.227 1 90.88 117 LEU A O 1
ATOM 882 N N . ALA A 1 118 ? 3.018 -8.852 5.945 1 88.62 118 ALA A N 1
ATOM 883 C CA . ALA A 1 118 ? 4.141 -8.508 6.816 1 88.62 118 ALA A CA 1
ATOM 884 C C . ALA A 1 118 ? 4.41 -9.609 7.828 1 88.62 118 ALA A C 1
ATOM 886 O O . ALA A 1 118 ? 5.559 -10.008 8.039 1 88.62 118 ALA A O 1
ATOM 887 N N . LEU A 1 119 ? 3.312 -10.117 8.406 1 90.06 119 LEU A N 1
ATOM 888 C CA . LEU A 1 119 ? 3.434 -11.188 9.398 1 90.06 119 LEU A CA 1
ATOM 889 C C . LEU A 1 119 ? 3.945 -12.469 8.75 1 90.06 119 LEU A C 1
ATOM 891 O O . LEU A 1 119 ? 4.766 -13.18 9.336 1 90.06 119 LEU A O 1
ATOM 895 N N . LEU A 1 120 ? 3.502 -12.734 7.594 1 92 120 LEU A N 1
ATOM 896 C CA . LEU A 1 120 ? 3.961 -13.906 6.852 1 92 120 LEU A CA 1
ATOM 897 C C . LEU A 1 120 ? 5.461 -13.828 6.586 1 92 120 LEU A C 1
ATOM 899 O O . LEU A 1 120 ? 6.184 -14.805 6.789 1 92 120 LEU A O 1
ATOM 903 N N . LEU A 1 121 ? 5.957 -12.664 6.203 1 92.19 121 LEU A N 1
ATOM 904 C CA . LEU A 1 121 ? 7.34 -12.477 5.766 1 92.19 121 LEU A CA 1
ATOM 905 C C . LEU A 1 121 ? 8.297 -12.516 6.953 1 92.19 121 LEU A C 1
ATOM 907 O O . LEU A 1 121 ? 9.477 -12.828 6.793 1 92.19 121 LEU A O 1
ATOM 911 N N . THR A 1 122 ? 7.738 -12.219 8.094 1 90.44 122 THR A N 1
ATOM 912 C CA . THR A 1 122 ? 8.602 -12.164 9.273 1 90.44 122 THR A CA 1
ATOM 913 C C . THR A 1 122 ? 8.547 -13.477 10.047 1 90.44 122 THR A C 1
ATOM 915 O O . THR A 1 122 ? 9.289 -13.656 11.023 1 90.44 122 THR A O 1
ATOM 918 N N . ASP A 1 123 ? 7.66 -14.383 9.656 1 94.5 123 ASP A N 1
ATOM 919 C CA . ASP A 1 123 ? 7.555 -15.711 10.25 1 94.5 123 ASP A CA 1
ATOM 920 C C . ASP A 1 123 ? 8.336 -16.734 9.438 1 94.5 123 ASP A C 1
ATOM 922 O O . ASP A 1 123 ? 7.832 -17.281 8.445 1 94.5 123 ASP A O 1
ATOM 926 N N . SER A 1 124 ? 9.5 -17.062 9.961 1 94.69 124 SER A N 1
ATOM 927 C CA . SER A 1 124 ? 10.406 -17.938 9.211 1 94.69 124 SER A CA 1
ATOM 928 C C . SER A 1 124 ? 9.758 -19.297 8.938 1 94.69 124 SER A C 1
ATOM 930 O O . SER A 1 124 ? 9.969 -19.891 7.875 1 94.69 124 SER A O 1
ATOM 932 N N . GLY A 1 125 ? 9.016 -19.781 9.859 1 96.12 125 GLY A N 1
ATOM 933 C CA . GLY A 1 125 ? 8.328 -21.062 9.664 1 96.12 125 GLY A CA 1
ATOM 934 C C . GLY A 1 125 ? 7.262 -21 8.594 1 96.12 125 GLY A C 1
ATOM 935 O O . GLY A 1 125 ? 7.199 -21.875 7.727 1 96.12 125 GLY A O 1
ATOM 936 N N . LYS A 1 126 ? 6.473 -19.969 8.539 1 95.25 126 LYS A N 1
ATOM 937 C CA . LYS A 1 126 ? 5.414 -19.812 7.551 1 95.25 126 LYS A CA 1
ATOM 938 C C . LYS A 1 126 ? 5.992 -19.578 6.156 1 95.25 126 LYS A C 1
ATOM 940 O O . LYS A 1 126 ? 5.488 -20.125 5.172 1 95.25 126 LYS A O 1
ATOM 945 N N . LEU A 1 127 ? 6.992 -18.797 6.137 1 96.12 127 LEU A N 1
ATOM 946 C CA . LEU A 1 127 ? 7.633 -18.516 4.855 1 96.12 127 LEU A CA 1
ATOM 947 C C . LEU A 1 127 ? 8.25 -19.781 4.273 1 96.12 127 LEU A C 1
ATOM 949 O O . LEU A 1 127 ? 8.156 -20.031 3.066 1 96.12 127 LEU A O 1
ATOM 953 N N . ALA A 1 128 ? 8.883 -20.562 5.164 1 96.31 128 ALA A N 1
ATOM 954 C CA . ALA A 1 128 ? 9.469 -21.828 4.719 1 96.31 128 ALA A CA 1
ATOM 955 C C . ALA A 1 128 ? 8.391 -22.781 4.195 1 96.31 128 ALA A C 1
ATOM 957 O O . ALA A 1 128 ? 8.594 -23.453 3.178 1 96.31 128 ALA A O 1
ATOM 958 N N . ALA A 1 129 ? 7.289 -22.844 4.895 1 96.56 129 ALA A N 1
ATOM 959 C CA . ALA A 1 129 ? 6.172 -23.688 4.469 1 96.56 129 ALA A CA 1
ATOM 960 C C . ALA A 1 129 ? 5.621 -23.219 3.125 1 96.56 129 ALA A C 1
ATOM 962 O O . ALA A 1 129 ? 5.324 -24.047 2.252 1 96.56 129 ALA A O 1
ATOM 963 N N . LEU A 1 130 ? 5.512 -21.969 2.939 1 96.94 130 LEU A N 1
ATOM 964 C CA . LEU A 1 130 ? 5.051 -21.391 1.686 1 96.94 130 LEU A CA 1
ATOM 965 C C . LEU A 1 130 ? 5.988 -21.734 0.539 1 96.94 130 LEU A C 1
ATOM 967 O O . LEU A 1 130 ? 5.547 -22.203 -0.511 1 96.94 130 LEU A O 1
ATOM 971 N N . ASN A 1 131 ? 7.234 -21.562 0.817 1 95.88 131 ASN A N 1
ATOM 972 C CA . ASN A 1 131 ? 8.242 -21.781 -0.213 1 95.88 131 ASN A CA 1
ATOM 973 C C . ASN A 1 131 ? 8.398 -23.266 -0.544 1 95.88 131 ASN A C 1
ATOM 975 O O . ASN A 1 131 ? 8.93 -23.625 -1.597 1 95.88 131 ASN A O 1
ATOM 979 N N . ALA A 1 132 ? 7.914 -24.109 0.318 1 96.06 132 ALA A N 1
ATOM 980 C CA . ALA A 1 132 ? 8.023 -25.547 0.109 1 96.06 132 ALA A CA 1
ATOM 981 C C . ALA A 1 132 ? 6.773 -26.094 -0.571 1 96.06 132 ALA A C 1
ATOM 983 O O . ALA A 1 132 ? 6.762 -27.25 -1.031 1 96.06 132 ALA A O 1
ATOM 984 N N . SER A 1 133 ? 5.789 -25.297 -0.684 1 97.56 133 SER A N 1
ATOM 985 C CA . SER A 1 133 ? 4.527 -25.766 -1.251 1 97.56 133 SER A CA 1
ATOM 986 C C . SER A 1 133 ? 4.672 -26.078 -2.74 1 97.56 133 SER A C 1
ATOM 988 O O . SER A 1 133 ? 5.301 -25.312 -3.475 1 97.56 133 SER A O 1
ATOM 990 N N . SER A 1 134 ? 4.043 -27.266 -3.152 1 97.31 134 SER A N 1
ATOM 991 C CA . SER A 1 134 ? 4.207 -27.672 -4.543 1 97.31 134 SER A CA 1
ATOM 992 C C . SER A 1 134 ? 2.867 -28.047 -5.172 1 97.31 134 SER A C 1
ATOM 994 O O . SER A 1 134 ? 2.818 -28.766 -6.164 1 97.31 134 SER A O 1
ATOM 996 N N . ASN A 1 135 ? 1.857 -27.641 -4.48 1 97.5 135 ASN A N 1
ATOM 997 C CA . ASN A 1 135 ? 0.495 -27.75 -4.992 1 97.5 135 ASN A CA 1
ATOM 998 C C . ASN A 1 135 ? -0.468 -26.844 -4.23 1 97.5 135 ASN A C 1
ATOM 1000 O O . ASN A 1 135 ? -0.086 -26.219 -3.244 1 97.5 135 ASN A O 1
ATOM 1004 N N . VAL A 1 136 ? -1.638 -26.797 -4.703 1 97.75 136 VAL A N 1
ATOM 1005 C CA . VAL A 1 136 ? -2.625 -25.859 -4.184 1 97.75 136 VAL A CA 1
ATOM 1006 C C . VAL A 1 136 ? -2.975 -26.219 -2.742 1 97.75 136 VAL A C 1
ATOM 1008 O O . VAL A 1 136 ? -3.139 -25.328 -1.897 1 97.75 136 VAL A O 1
ATOM 1011 N N . ASP A 1 137 ? -3.053 -27.5 -2.428 1 97.38 137 ASP A N 1
ATOM 1012 C CA . ASP A 1 137 ? -3.398 -27.938 -1.077 1 97.38 137 ASP A CA 1
ATOM 1013 C C . ASP A 1 137 ? -2.326 -27.516 -0.075 1 97.38 137 ASP A C 1
ATOM 1015 O O . ASP A 1 137 ? -2.645 -27.031 1.013 1 97.38 137 ASP A O 1
ATOM 1019 N N . GLU A 1 138 ? -1.098 -27.734 -0.425 1 97.38 138 GLU A N 1
ATOM 1020 C CA . GLU A 1 138 ? 0.014 -27.344 0.431 1 97.38 138 GLU A CA 1
ATOM 1021 C C . GLU A 1 138 ? 0.078 -25.812 0.573 1 97.38 138 GLU A C 1
ATOM 1023 O O . GLU A 1 138 ? 0.37 -25.297 1.653 1 97.38 138 GLU A O 1
ATOM 1028 N N . LEU A 1 139 ? -0.172 -25.156 -0.563 1 97.5 139 LEU A N 1
ATOM 1029 C CA . LEU A 1 139 ? -0.217 -23.703 -0.55 1 97.5 139 LEU A CA 1
ATOM 1030 C C . LEU A 1 139 ? -1.288 -23.203 0.412 1 97.5 139 LEU A C 1
ATOM 1032 O O . LEU A 1 139 ? -1.026 -22.312 1.235 1 97.5 139 LEU A O 1
ATOM 1036 N N . ALA A 1 140 ? -2.459 -23.75 0.387 1 96.06 140 ALA A N 1
ATOM 1037 C CA . ALA A 1 140 ? -3.566 -23.391 1.268 1 96.06 140 ALA A CA 1
ATOM 1038 C C . ALA A 1 140 ? -3.213 -23.641 2.729 1 96.06 140 ALA A C 1
ATOM 1040 O O . ALA A 1 140 ? -3.533 -22.844 3.605 1 96.06 140 ALA A O 1
ATOM 1041 N N . ALA A 1 141 ? -2.527 -24.734 2.98 1 95.25 141 ALA A N 1
ATOM 1042 C CA . ALA A 1 141 ? -2.119 -25.078 4.34 1 95.25 141 ALA A CA 1
ATOM 1043 C C . ALA A 1 141 ? -1.1 -24.094 4.883 1 95.25 141 ALA A C 1
ATOM 1045 O O . ALA A 1 141 ? -1.154 -23.719 6.055 1 95.25 141 ALA A O 1
ATOM 1046 N N . ALA A 1 142 ? -0.224 -23.656 3.994 1 95.38 142 ALA A N 1
ATOM 1047 C CA . ALA A 1 142 ? 0.83 -22.719 4.398 1 95.38 142 ALA A CA 1
ATOM 1048 C C . ALA A 1 142 ? 0.255 -21.344 4.711 1 95.38 142 ALA A C 1
ATOM 1050 O O . ALA A 1 142 ? 0.827 -20.594 5.508 1 95.38 142 ALA A O 1
ATOM 1051 N N . LEU A 1 143 ? -0.914 -21.016 4.094 1 94.25 143 LEU A N 1
ATOM 1052 C CA . LEU A 1 143 ? -1.496 -19.688 4.242 1 94.25 143 LEU A CA 1
ATOM 1053 C C . LEU A 1 143 ? -2.633 -19.703 5.258 1 94.25 143 LEU A C 1
ATOM 1055 O O . LEU A 1 143 ? -3.246 -18.672 5.527 1 94.25 143 LEU A O 1
ATOM 1059 N N . ALA A 1 144 ? -3 -20.891 5.777 1 86.75 144 ALA A N 1
ATOM 1060 C CA . ALA A 1 144 ? -4.07 -21.016 6.766 1 86.75 144 ALA A CA 1
ATOM 1061 C C . ALA A 1 144 ? -3.627 -20.484 8.125 1 86.75 144 ALA A C 1
ATOM 1063 O O . ALA A 1 144 ? -2.447 -20.562 8.477 1 86.75 144 ALA A O 1
ATOM 1064 N N . MET B 1 1 ? 14.719 3.441 13.852 1 47.31 1 MET B N 1
ATOM 1065 C CA . MET B 1 1 ? 15.031 4.508 12.906 1 47.31 1 MET B CA 1
ATOM 1066 C C . MET B 1 1 ? 13.781 4.957 12.156 1 47.31 1 MET B C 1
ATOM 1068 O O . MET B 1 1 ? 13.047 4.129 11.617 1 47.31 1 MET B O 1
ATOM 1072 N N . SER B 1 2 ? 13.25 6.238 12.367 1 79.44 2 SER B N 1
ATOM 1073 C CA . SER B 1 2 ? 12.016 6.793 11.812 1 79.44 2 SER B CA 1
ATOM 1074 C C . SER B 1 2 ? 12.234 7.305 10.391 1 79.44 2 SER B C 1
ATOM 1076 O O . SER B 1 2 ? 13.32 7.781 10.055 1 79.44 2 SER B O 1
ATOM 1078 N N . TYR B 1 3 ? 11.516 6.988 9.445 1 88.81 3 TYR B N 1
ATOM 1079 C CA . TYR B 1 3 ? 11.531 7.48 8.07 1 88.81 3 TYR B CA 1
ATOM 1080 C C . TYR B 1 3 ? 11.125 8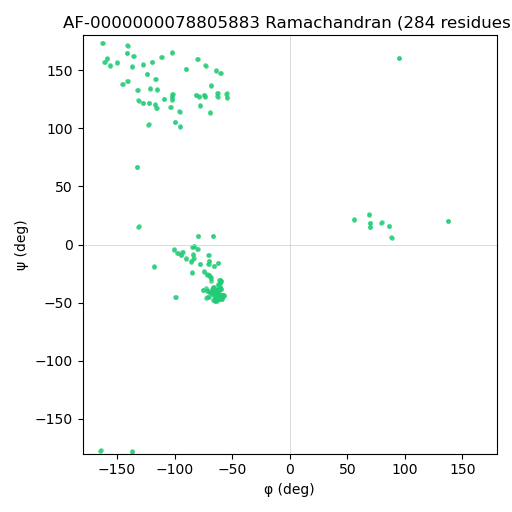.953 8.016 1 88.81 3 TYR B C 1
ATOM 1082 O O . TYR B 1 3 ? 11.117 9.555 6.938 1 88.81 3 TYR B O 1
ATOM 1090 N N . PHE B 1 4 ? 10.992 9.531 9.188 1 94.88 4 PHE B N 1
ATOM 1091 C CA . PHE B 1 4 ? 10.508 10.906 9.203 1 94.88 4 PHE B CA 1
ATOM 1092 C C . PHE B 1 4 ? 11.602 11.867 8.742 1 94.88 4 PHE B C 1
ATOM 1094 O O . PHE B 1 4 ? 12.734 11.805 9.227 1 94.88 4 PHE B O 1
ATOM 1101 N N . GLN B 1 5 ? 11.297 12.648 7.859 1 93.5 5 GLN B N 1
ATOM 1102 C CA . GLN B 1 5 ? 12.164 13.758 7.469 1 93.5 5 GLN B CA 1
ATOM 1103 C C . GLN B 1 5 ? 12.328 14.758 8.617 1 93.5 5 GLN B C 1
ATOM 1105 O O . GLN B 1 5 ? 11.406 14.945 9.414 1 93.5 5 GLN B O 1
ATOM 1110 N N . PRO B 1 6 ? 13.547 15.367 8.539 1 91.06 6 PRO B N 1
ATOM 1111 C CA . PRO B 1 6 ? 13.641 16.5 9.453 1 91.06 6 PRO B CA 1
ATOM 1112 C C . PRO B 1 6 ? 12.523 17.531 9.25 1 91.06 6 PRO B C 1
ATOM 1114 O O . PRO B 1 6 ? 12.164 17.828 8.109 1 91.06 6 PRO B O 1
ATOM 1117 N N . ASN B 1 7 ? 11.82 17.953 10.227 1 93.88 7 ASN B N 1
ATOM 1118 C CA . ASN B 1 7 ? 10.711 18.891 10.172 1 93.88 7 ASN B CA 1
ATOM 1119 C C . ASN B 1 7 ? 9.484 18.281 9.5 1 93.88 7 ASN B C 1
ATOM 1121 O O . ASN B 1 7 ? 8.664 19 8.922 1 93.88 7 ASN B O 1
ATOM 1125 N N . GLY B 1 8 ? 9.484 16.969 9.445 1 97.5 8 GLY B N 1
ATOM 1126 C CA . GLY B 1 8 ? 8.43 16.25 8.75 1 97.5 8 GLY B CA 1
ATOM 1127 C C . GLY B 1 8 ? 7.156 16.109 9.562 1 97.5 8 GLY B C 1
ATOM 1128 O O . GLY B 1 8 ? 6.168 15.547 9.086 1 97.5 8 GLY B O 1
ATOM 1129 N N . MET B 1 9 ? 7.207 16.578 10.781 1 98.19 9 MET B N 1
ATOM 1130 C CA . MET B 1 9 ? 6.004 16.594 11.609 1 98.19 9 MET B CA 1
ATOM 1131 C C . MET B 1 9 ? 5.434 18 11.695 1 98.19 9 MET B C 1
ATOM 1133 O O . MET B 1 9 ? 6.086 18.922 12.211 1 98.19 9 MET B O 1
ATOM 1137 N N . LEU B 1 10 ? 4.184 18.109 11.195 1 98.56 10 LEU B N 1
ATOM 1138 C CA . LEU B 1 10 ? 3.576 19.422 11.055 1 98.56 10 LEU B CA 1
ATOM 1139 C C . LEU B 1 10 ? 2.248 19.5 11.797 1 98.56 10 LEU B C 1
ATOM 1141 O O . LEU B 1 10 ? 1.526 18.5 11.883 1 98.56 10 LEU B O 1
ATOM 1145 N N . TYR B 1 11 ? 1.976 20.688 12.32 1 98.69 11 TYR B N 1
ATOM 1146 C CA . TYR B 1 11 ? 0.667 21 12.883 1 98.69 11 TYR B CA 1
ATOM 1147 C C . TYR B 1 11 ? 0.159 22.344 12.367 1 98.69 11 TYR B C 1
ATOM 1149 O O . TYR B 1 11 ? 0.918 23.312 12.289 1 98.69 11 TYR B O 1
ATOM 1157 N N . VAL B 1 12 ? -1.091 22.406 11.938 1 98.62 12 VAL B N 1
ATOM 1158 C CA . VAL B 1 12 ? -1.778 23.656 11.633 1 98.62 12 VAL B CA 1
ATOM 1159 C C . VAL B 1 12 ? -3.205 23.609 12.18 1 98.62 12 VAL B C 1
ATOM 1161 O O . VAL B 1 12 ? -3.775 22.516 12.344 1 98.62 12 VAL B O 1
ATOM 1164 N N . ASP B 1 13 ? -3.77 24.719 12.477 1 98.12 13 ASP B N 1
ATOM 1165 C CA . ASP B 1 13 ? -5.117 24.75 13.031 1 98.12 13 ASP B CA 1
ATOM 1166 C C . ASP B 1 13 ? -6.148 24.297 12.008 1 98.12 13 ASP B C 1
ATOM 1168 O O . ASP B 1 13 ? -7.113 23.609 12.352 1 98.12 13 ASP B O 1
ATOM 1172 N N . GLN B 1 14 ? -5.926 24.781 10.789 1 98.06 14 GLN B N 1
ATOM 1173 C CA . GLN B 1 14 ? -6.883 24.438 9.742 1 98.06 14 GLN B CA 1
ATOM 1174 C C . GLN B 1 14 ? -6.246 24.531 8.359 1 98.06 14 GLN B C 1
ATOM 1176 O O . GLN B 1 14 ? -5.219 25.188 8.188 1 98.06 14 GLN B O 1
ATOM 1181 N N . VAL B 1 15 ? -6.762 23.797 7.434 1 98.69 15 VAL B N 1
ATOM 1182 C CA . VAL B 1 15 ? -6.449 23.922 6.016 1 98.69 15 VAL B CA 1
ATOM 1183 C C . VAL B 1 15 ? -7.715 24.266 5.234 1 98.69 15 VAL B C 1
ATOM 1185 O O . VAL B 1 15 ? -8.828 23.984 5.688 1 98.69 15 VAL B O 1
ATOM 1188 N N . SER B 1 16 ? -7.531 24.844 4.09 1 98.44 16 SER B N 1
ATOM 1189 C CA . SER B 1 16 ? -8.68 25.234 3.279 1 98.44 16 SER B CA 1
ATOM 1190 C C . SER B 1 16 ? -9.367 24.016 2.668 1 98.44 16 SER B C 1
ATOM 1192 O O . SER B 1 16 ? -10.586 24.016 2.482 1 98.44 16 SER B O 1
ATOM 1194 N N . ASP B 1 17 ? -8.641 23.06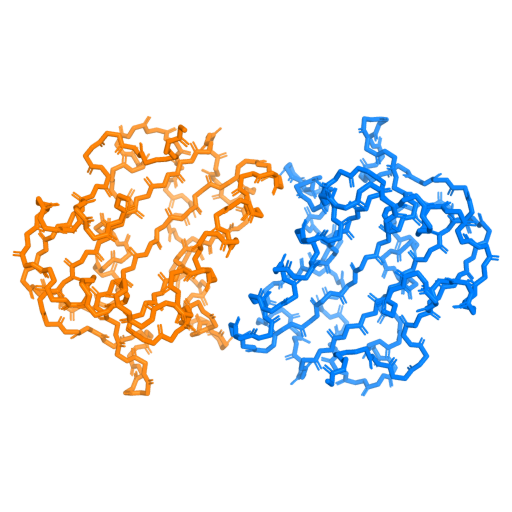2 2.236 1 98.38 17 ASP B N 1
ATOM 1195 C CA . ASP B 1 17 ? -9.156 21.844 1.636 1 98.38 17 ASP B CA 1
ATOM 1196 C C . ASP B 1 17 ? -8.086 20.75 1.594 1 98.38 17 ASP B C 1
ATOM 1198 O O . ASP B 1 17 ? -6.977 20.953 2.1 1 98.38 17 ASP B O 1
ATOM 1202 N N . TRP B 1 18 ? -8.43 19.688 1.04 1 98.69 18 TRP B N 1
ATOM 1203 C CA . TRP B 1 18 ? -7.531 18.531 1.044 1 98.69 18 TRP B CA 1
ATOM 1204 C C . TRP B 1 18 ? -6.316 18.797 0.157 1 98.69 18 TRP B C 1
ATOM 1206 O O . TRP B 1 18 ? -5.238 18.25 0.395 1 98.69 18 TRP B O 1
ATOM 1216 N N . ARG B 1 19 ? -6.406 19.625 -0.878 1 98.81 19 ARG B N 1
ATOM 1217 C CA . ARG B 1 19 ? -5.273 19.953 -1.736 1 98.81 19 ARG B CA 1
ATOM 1218 C C . ARG B 1 19 ? -4.191 20.688 -0.953 1 98.81 19 ARG B C 1
ATOM 1220 O O . ARG B 1 19 ? -3.0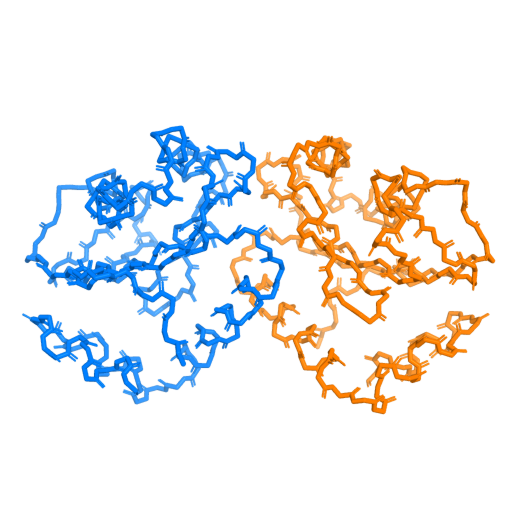02 20.391 -1.103 1 98.81 19 ARG B O 1
ATOM 1227 N N . GLU B 1 20 ? -4.645 21.578 -0.131 1 98.88 20 GLU B N 1
ATOM 1228 C CA . GLU B 1 20 ? -3.691 22.266 0.729 1 98.88 20 GLU B CA 1
ATOM 1229 C C . GLU B 1 20 ? -3.039 21.312 1.719 1 98.88 20 GLU B C 1
ATOM 1231 O O . GLU B 1 20 ? -1.85 21.438 2.018 1 98.88 20 GLU B O 1
ATOM 1236 N N . ALA B 1 21 ? -3.814 20.391 2.25 1 98.88 21 ALA B N 1
ATOM 1237 C CA . ALA B 1 21 ? -3.258 19.391 3.152 1 98.88 21 ALA B CA 1
ATOM 1238 C C . ALA B 1 21 ? -2.152 18.578 2.469 1 98.88 21 ALA B C 1
ATOM 1240 O O . ALA B 1 21 ? -1.084 18.375 3.047 1 98.88 21 ALA B O 1
ATOM 1241 N N . VAL B 1 22 ? -2.398 18.172 1.185 1 98.88 22 VAL B N 1
ATOM 1242 C CA . VAL B 1 22 ? -1.403 17.422 0.421 1 98.88 22 VAL B CA 1
ATOM 1243 C C . VAL B 1 22 ? -0.166 18.297 0.201 1 98.88 22 VAL B C 1
ATOM 1245 O O . VAL B 1 22 ? 0.964 17.828 0.354 1 98.88 22 VAL B O 1
ATOM 1248 N N . ASP B 1 23 ? -0.376 19.578 -0.096 1 98.88 23 ASP B N 1
ATOM 1249 C CA . ASP B 1 23 ? 0.747 20.484 -0.304 1 98.88 23 ASP B CA 1
ATOM 1250 C C . ASP B 1 23 ? 1.588 20.609 0.963 1 98.88 23 ASP B C 1
ATOM 1252 O O . ASP B 1 23 ? 2.818 20.578 0.905 1 98.88 23 ASP B O 1
ATOM 1256 N N . LEU B 1 24 ? 0.924 20.719 2.074 1 98.81 24 LEU B N 1
ATOM 1257 C CA . LEU B 1 24 ? 1.623 20.938 3.338 1 98.81 24 LEU B CA 1
ATOM 1258 C C . LEU B 1 24 ? 2.383 19.672 3.758 1 98.81 24 LEU B C 1
ATOM 1260 O O . LEU B 1 24 ? 3.562 19.75 4.109 1 98.81 24 LEU B O 1
ATOM 1264 N N . VAL B 1 25 ? 1.755 18.547 3.664 1 98.81 25 VAL B N 1
ATOM 1265 C CA . VAL B 1 25 ? 2.361 17.328 4.195 1 98.81 25 VAL B CA 1
ATOM 1266 C C . VAL B 1 25 ? 3.531 16.906 3.311 1 98.81 25 VAL B C 1
ATOM 1268 O O . VAL B 1 25 ? 4.461 16.25 3.775 1 98.81 25 VAL B O 1
ATOM 1271 N N . THR B 1 26 ? 3.512 17.297 1.993 1 98.75 26 THR B N 1
ATOM 1272 C CA . THR B 1 26 ? 4.566 16.875 1.077 1 98.75 26 THR B CA 1
ATOM 1273 C C . THR B 1 26 ? 5.707 17.891 1.063 1 98.75 26 THR B C 1
ATOM 1275 O O . THR B 1 26 ? 6.793 17.609 0.554 1 98.75 26 THR B O 1
ATOM 1278 N N . ARG B 1 27 ? 5.531 19.062 1.628 1 98.56 27 ARG B N 1
ATOM 1279 C CA . ARG B 1 27 ? 6.492 20.156 1.546 1 98.56 27 ARG B CA 1
ATOM 1280 C C . ARG B 1 27 ? 7.84 19.75 2.129 1 98.56 27 ARG B C 1
ATOM 1282 O O . ARG B 1 27 ? 8.875 19.922 1.489 1 98.56 27 ARG B O 1
ATOM 1289 N N . PRO B 1 28 ? 7.875 19.109 3.365 1 98.5 28 PRO B N 1
ATOM 1290 C CA . PRO B 1 28 ? 9.18 18.719 3.906 1 98.5 28 PRO B CA 1
ATOM 1291 C C . PRO B 1 28 ? 9.922 17.734 3.006 1 98.5 28 PRO B C 1
ATOM 1293 O O . PRO B 1 28 ? 11.148 17.75 2.949 1 98.5 28 PRO B O 1
ATOM 1296 N N . LEU B 1 29 ? 9.211 16.891 2.277 1 98.38 29 LEU B N 1
ATOM 1297 C CA . LEU B 1 29 ? 9.812 15.906 1.39 1 98.38 29 LEU B CA 1
ATOM 1298 C C . LEU B 1 29 ? 10.344 16.562 0.12 1 98.38 29 LEU B C 1
ATOM 1300 O O . LEU B 1 29 ? 11.422 16.219 -0.36 1 98.38 29 LEU B O 1
ATOM 1304 N N . LEU B 1 30 ? 9.562 17.531 -0.367 1 98.38 30 LEU B N 1
ATOM 1305 C CA . LEU B 1 30 ? 10 18.297 -1.525 1 98.38 30 LEU B CA 1
ATOM 1306 C C . LEU B 1 30 ? 11.25 19.109 -1.195 1 98.38 30 LEU B C 1
ATOM 1308 O O . LEU B 1 30 ? 12.227 19.078 -1.951 1 98.38 30 LEU B O 1
ATOM 1312 N N . ASP B 1 31 ? 11.203 19.75 -0.059 1 97.94 31 ASP B N 1
ATOM 1313 C CA . ASP B 1 31 ? 12.305 20.609 0.369 1 97.94 31 ASP B CA 1
ATOM 1314 C C . ASP B 1 31 ? 13.586 19.812 0.562 1 97.94 31 ASP B C 1
ATOM 1316 O O . ASP B 1 31 ? 14.68 20.297 0.289 1 97.94 31 ASP B O 1
ATOM 1320 N N . ALA B 1 32 ? 13.453 18.562 1.014 1 97.75 32 ALA B N 1
ATOM 1321 C CA . ALA B 1 32 ? 14.602 17.703 1.273 1 97.75 32 ALA B CA 1
ATOM 1322 C C . ALA B 1 32 ? 15.07 17.016 -0.007 1 97.75 32 ALA B C 1
ATOM 1324 O O . ALA B 1 32 ? 16.125 16.375 -0.025 1 97.75 32 ALA B O 1
ATOM 1325 N N . GLY B 1 33 ? 14.273 17.078 -1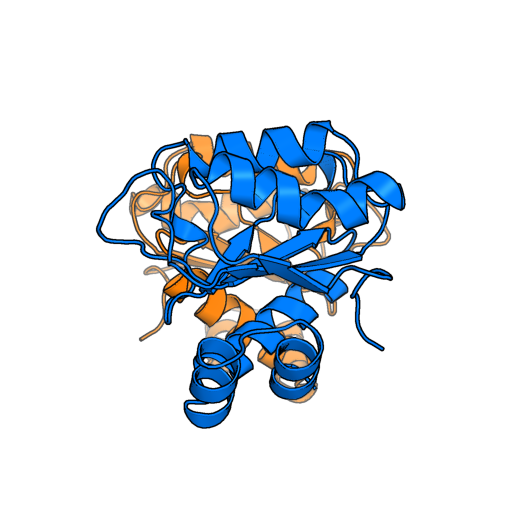.048 1 98.12 33 GLY B N 1
ATOM 1326 C CA . GLY B 1 33 ? 14.625 16.469 -2.32 1 98.12 33 GLY B CA 1
ATOM 1327 C C . GLY B 1 33 ? 14.383 14.977 -2.355 1 98.12 33 GLY B C 1
ATOM 1328 O O . GLY B 1 33 ? 14.953 14.273 -3.189 1 98.12 33 GLY B O 1
ATOM 1329 N N . THR B 1 34 ? 13.562 14.523 -1.438 1 97.88 34 THR B N 1
ATOM 1330 C CA . THR B 1 34 ? 13.305 13.086 -1.397 1 97.88 34 THR B CA 1
ATOM 1331 C C . THR B 1 34 ? 12.18 12.719 -2.355 1 97.88 34 THR B C 1
ATOM 1333 O O . THR B 1 34 ? 11.984 11.539 -2.666 1 97.88 34 THR B O 1
ATOM 1336 N N . ILE B 1 35 ? 11.422 13.703 -2.83 1 98.19 35 ILE B N 1
ATOM 1337 C CA . ILE B 1 35 ? 10.43 13.508 -3.883 1 98.19 35 ILE B CA 1
ATOM 1338 C C . ILE B 1 35 ? 10.531 14.641 -4.902 1 98.19 35 ILE B C 1
ATOM 1340 O O . ILE B 1 35 ? 11.148 15.672 -4.637 1 98.19 35 ILE B O 1
ATOM 1344 N N . GLU B 1 36 ? 9.984 14.406 -6.023 1 98.31 36 GLU B N 1
ATOM 1345 C CA . GLU B 1 36 ? 9.828 15.422 -7.059 1 98.31 36 GLU B CA 1
ATOM 1346 C C . GLU B 1 36 ? 8.391 15.945 -7.102 1 98.31 36 GLU B C 1
ATOM 1348 O O . GLU B 1 36 ? 7.484 15.328 -6.547 1 98.31 36 GLU B O 1
ATOM 1353 N N . ARG B 1 37 ? 8.188 17.062 -7.781 1 98.19 37 ARG B N 1
ATOM 1354 C CA . ARG B 1 37 ? 6.871 17.688 -7.859 1 98.19 37 ARG B CA 1
ATOM 1355 C C . ARG B 1 37 ? 5.848 16.75 -8.492 1 98.19 37 ARG B C 1
ATOM 1357 O O . ARG B 1 37 ? 4.668 16.797 -8.133 1 98.19 37 ARG B O 1
ATOM 1364 N N . GLY B 1 38 ? 6.305 15.945 -9.359 1 97.69 38 GLY B N 1
ATOM 1365 C CA . GLY B 1 38 ? 5.418 14.992 -9.992 1 97.69 38 GLY B CA 1
ATOM 1366 C C . GLY B 1 38 ? 4.758 14.039 -9.008 1 97.69 38 GLY B C 1
ATOM 1367 O O . GLY B 1 38 ? 3.633 13.586 -9.234 1 97.69 38 GLY B O 1
ATOM 1368 N N . TYR B 1 39 ? 5.508 13.781 -7.961 1 97.81 39 TYR B N 1
ATOM 1369 C CA . TYR B 1 39 ? 4.965 12.906 -6.93 1 97.81 39 TYR B CA 1
ATOM 1370 C C . TYR B 1 39 ? 3.746 13.531 -6.266 1 97.81 39 TYR B C 1
ATOM 1372 O O . TYR B 1 39 ? 2.738 12.859 -6.039 1 97.81 39 TYR B O 1
ATOM 1380 N N . VAL B 1 40 ? 3.799 14.797 -5.98 1 98.69 40 VAL B N 1
ATOM 1381 C CA . VAL B 1 40 ? 2.707 15.547 -5.371 1 98.69 40 VAL B CA 1
ATOM 1382 C C . VAL B 1 40 ? 1.499 15.555 -6.305 1 98.69 40 VAL B C 1
ATOM 1384 O O . VAL B 1 40 ? 0.369 15.32 -5.867 1 98.69 40 VAL B O 1
ATOM 1387 N N . ASP B 1 41 ? 1.743 15.75 -7.562 1 98.25 41 ASP B N 1
ATOM 1388 C CA . ASP B 1 41 ? 0.677 15.758 -8.562 1 98.25 41 ASP B CA 1
ATOM 1389 C C . ASP B 1 41 ? 0.005 14.391 -8.656 1 98.25 41 ASP B C 1
ATOM 1391 O O . ASP B 1 41 ? -1.216 14.297 -8.797 1 98.25 41 ASP B O 1
ATOM 1395 N N . ALA B 1 42 ? 0.837 13.367 -8.562 1 96.25 42 ALA B N 1
ATOM 1396 C CA . ALA B 1 42 ? 0.308 12.008 -8.633 1 96.25 42 ALA B CA 1
ATOM 1397 C C . ALA B 1 42 ? -0.621 11.727 -7.453 1 96.25 42 ALA B C 1
ATOM 1399 O O . ALA B 1 42 ? -1.676 11.109 -7.621 1 96.25 42 ALA B O 1
ATOM 1400 N N . ILE B 1 43 ? -0.249 12.195 -6.301 1 97.75 43 ILE B N 1
ATOM 1401 C CA . ILE B 1 43 ? -1.068 12.016 -5.109 1 97.75 43 ILE B CA 1
ATOM 1402 C C . ILE B 1 43 ? -2.402 12.734 -5.285 1 97.75 43 ILE B C 1
ATOM 1404 O O . ILE B 1 43 ? -3.465 12.148 -5.066 1 97.75 43 ILE B O 1
ATOM 1408 N N . LYS B 1 44 ? -2.355 13.945 -5.711 1 98.38 44 LYS B N 1
ATOM 1409 C CA . LYS B 1 44 ? -3.576 14.734 -5.863 1 98.38 44 LYS B CA 1
ATOM 1410 C C . LYS B 1 44 ? -4.488 14.133 -6.926 1 98.38 44 LYS B C 1
ATOM 1412 O O . LYS B 1 44 ? -5.707 14.07 -6.746 1 98.38 44 LYS B O 1
ATOM 1417 N N . THR B 1 45 ? -3.879 13.688 -7.992 1 96.81 45 THR B N 1
ATOM 1418 C CA . THR B 1 45 ? -4.652 13.055 -9.055 1 96.81 45 THR B CA 1
ATOM 1419 C C . THR B 1 45 ? -5.352 11.797 -8.539 1 96.81 45 THR B C 1
ATOM 1421 O O . THR B 1 45 ? -6.531 11.578 -8.82 1 96.81 45 THR B O 1
ATOM 1424 N N . SER B 1 46 ? -4.609 11.039 -7.785 1 94.62 46 SER B N 1
ATOM 1425 C CA . SER B 1 46 ? -5.168 9.82 -7.227 1 94.62 46 SER B CA 1
ATOM 1426 C C . SER B 1 46 ? -6.344 10.117 -6.301 1 94.62 46 SER B C 1
ATOM 1428 O O . SER B 1 46 ? -7.398 9.492 -6.402 1 94.62 46 SER B O 1
ATOM 1430 N N . ILE B 1 47 ? -6.234 11.086 -5.469 1 96.81 47 ILE B N 1
ATOM 1431 C CA . ILE B 1 47 ? -7.277 11.445 -4.512 1 96.81 47 ILE B CA 1
ATOM 1432 C C . ILE B 1 47 ? -8.508 11.953 -5.254 1 96.81 47 ILE B C 1
ATOM 1434 O O . ILE B 1 47 ? -9.641 11.641 -4.879 1 96.81 47 ILE B O 1
ATOM 1438 N N . ALA B 1 48 ? -8.305 12.664 -6.328 1 96.81 48 ALA B N 1
ATOM 1439 C CA . ALA B 1 48 ? -9.406 13.281 -7.07 1 96.81 48 ALA B CA 1
ATOM 1440 C C . ALA B 1 48 ? -10.133 12.25 -7.926 1 96.81 48 ALA B C 1
ATOM 1442 O O . ALA B 1 48 ? -11.242 12.5 -8.398 1 96.81 48 ALA B O 1
ATOM 1443 N N . SER B 1 49 ? -9.523 11.109 -8.156 1 94.06 49 SER B N 1
ATOM 1444 C CA . SER B 1 49 ? -10.086 10.07 -9.016 1 94.06 49 SER B CA 1
ATOM 1445 C C . SER B 1 49 ? -11.141 9.258 -8.273 1 94.06 49 SER B C 1
ATOM 1447 O O . SER B 1 49 ? -11.18 9.25 -7.043 1 94.06 49 SER B O 1
ATOM 1449 N N . PRO B 1 50 ? -12.008 8.578 -9.07 1 89.44 50 PRO B N 1
ATOM 1450 C CA . PRO B 1 50 ? -12.93 7.656 -8.414 1 89.44 50 PRO B CA 1
ATOM 1451 C C . PRO B 1 50 ? -12.219 6.629 -7.539 1 89.44 50 PRO B C 1
ATOM 1453 O O . PRO B 1 50 ? -11.234 6.023 -7.969 1 89.44 50 PRO B O 1
ATOM 1456 N N . GLY B 1 51 ? -12.648 6.57 -6.305 1 88.25 51 GLY B N 1
ATOM 1457 C CA . GLY B 1 51 ? -12.023 5.637 -5.383 1 88.25 51 GLY B CA 1
ATOM 1458 C C . GLY B 1 51 ? -10.82 6.223 -4.664 1 88.25 51 GLY B C 1
ATOM 1459 O O . GLY B 1 51 ? -10.148 5.527 -3.902 1 88.25 51 GLY B O 1
ATOM 1460 N N . GLY B 1 52 ? -10.578 7.457 -4.852 1 92.19 52 GLY B N 1
ATOM 1461 C CA . GLY B 1 52 ? -9.383 8.102 -4.332 1 92.19 52 GLY B CA 1
ATOM 1462 C C . GLY B 1 52 ? -9.391 8.242 -2.822 1 92.19 52 GLY B C 1
ATOM 1463 O O . GLY B 1 52 ? -8.352 8.516 -2.217 1 92.19 52 GLY B O 1
ATOM 1464 N N . THR B 1 53 ? -10.578 8.039 -2.217 1 93.69 53 THR B N 1
ATOM 1465 C CA . THR B 1 53 ? -10.68 8.156 -0.766 1 93.69 53 THR B CA 1
ATOM 1466 C C . THR B 1 53 ? -10.18 6.891 -0.084 1 93.69 53 THR B C 1
ATOM 1468 O O . THR B 1 53 ? -10.219 6.781 1.143 1 93.69 53 THR B O 1
ATOM 1471 N N . TYR B 1 54 ? -9.602 5.996 -0.926 1 90.56 54 TYR B N 1
ATOM 1472 C CA . TYR B 1 54 ? -9.062 4.746 -0.394 1 90.56 54 TYR B CA 1
ATOM 1473 C C . TYR B 1 54 ? -7.93 5.012 0.587 1 90.56 54 TYR B C 1
ATOM 1475 O O . TYR B 1 54 ? -7.621 4.168 1.431 1 90.56 54 TYR B O 1
ATOM 1483 N N . ILE B 1 55 ? -7.375 6.168 0.616 1 94.81 55 ILE B N 1
ATOM 1484 C CA . ILE B 1 55 ? -6.223 6.473 1.461 1 94.81 55 ILE B CA 1
ATOM 1485 C C . ILE B 1 55 ? -6.699 6.836 2.865 1 94.81 55 ILE B C 1
ATOM 1487 O O . ILE B 1 55 ? -5.883 7.078 3.76 1 94.81 55 ILE B O 1
ATOM 1491 N N . ASP B 1 56 ? -8.102 6.98 2.982 1 96.75 56 ASP B N 1
ATOM 1492 C CA . ASP B 1 56 ? -8.68 7.129 4.312 1 96.75 56 ASP B CA 1
ATOM 1493 C C . ASP B 1 56 ? -8.57 5.832 5.109 1 96.75 56 ASP B C 1
ATOM 1495 O O . ASP B 1 56 ? -9.273 4.859 4.816 1 96.75 56 ASP B O 1
ATOM 1499 N N . LEU B 1 57 ? -7.77 5.832 6.207 1 95.12 57 LEU B N 1
ATOM 1500 C CA . LEU B 1 57 ? -7.469 4.617 6.961 1 95.12 57 LEU B CA 1
ATOM 1501 C C . LEU B 1 57 ? -8.445 4.441 8.117 1 95.12 57 LEU B C 1
ATOM 1503 O O . LEU B 1 57 ? -8.391 3.439 8.836 1 95.12 57 LEU B O 1
ATOM 1507 N N . GLY B 1 58 ? -9.281 5.441 8.328 1 94.12 58 GLY B N 1
ATOM 1508 C CA . GLY B 1 58 ? -10.172 5.441 9.484 1 94.12 58 GLY B CA 1
ATOM 1509 C C . GLY B 1 58 ? -9.602 6.195 10.672 1 94.12 58 GLY B C 1
ATOM 1510 O O . GLY B 1 58 ? -8.406 6.488 10.719 1 94.12 58 GLY B O 1
ATOM 1511 N N . GLY B 1 59 ? -10.5 6.605 11.625 1 94.88 59 GLY B N 1
ATOM 1512 C CA . GLY B 1 59 ? -10.078 7.293 12.836 1 94.88 59 GLY B CA 1
ATOM 1513 C C . GL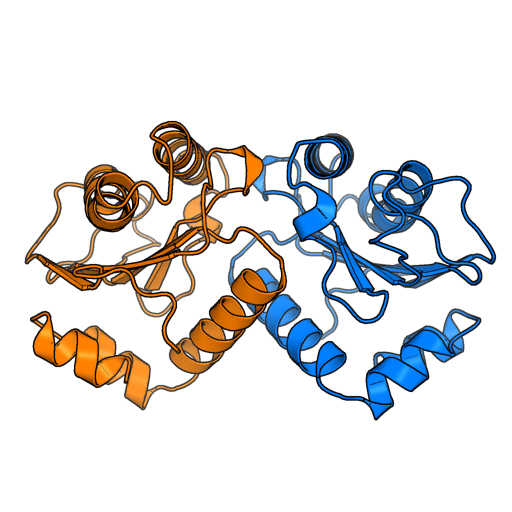Y B 1 59 ? -9.562 8.695 12.57 1 94.88 59 GLY B C 1
ATOM 1514 O O . GLY B 1 59 ? -8.789 9.234 13.367 1 94.88 59 GLY B O 1
ATOM 1515 N N . GLY B 1 60 ? -9.859 9.188 11.375 1 97.19 60 GLY B N 1
ATOM 1516 C CA . GLY B 1 60 ? -9.398 10.523 11.031 1 97.19 60 GLY B CA 1
ATOM 1517 C C . GLY B 1 60 ? -7.992 10.539 10.453 1 97.19 60 GLY B C 1
ATOM 1518 O O . GLY B 1 60 ? -7.367 11.594 10.352 1 97.19 60 GLY B O 1
ATOM 1519 N N . VAL B 1 61 ? -7.531 9.375 10.039 1 97.62 61 VAL B N 1
ATOM 1520 C CA . VAL B 1 61 ? -6.16 9.242 9.562 1 97.62 61 VAL B CA 1
ATOM 1521 C C . VAL B 1 61 ? -6.156 8.867 8.086 1 97.62 61 VAL B C 1
ATOM 1523 O O . VAL B 1 61 ? -6.922 8 7.656 1 97.62 61 VAL B O 1
ATOM 1526 N N . ALA B 1 62 ? -5.344 9.523 7.273 1 97.69 62 ALA B N 1
ATOM 1527 C CA . ALA B 1 62 ? -5.164 9.211 5.855 1 97.69 62 ALA B CA 1
ATOM 1528 C C . ALA B 1 62 ? -3.688 9.039 5.516 1 97.69 62 ALA B C 1
ATOM 1530 O O . ALA B 1 62 ? -2.816 9.578 6.199 1 97.69 62 ALA B O 1
ATOM 1531 N N . LEU B 1 63 ? -3.438 8.297 4.484 1 97.06 63 LEU B N 1
ATOM 1532 C CA . LEU B 1 63 ? -2.08 8.078 3.994 1 97.06 63 LEU B CA 1
ATOM 1533 C C . LEU B 1 63 ? -1.957 8.5 2.533 1 97.06 63 LEU B C 1
ATOM 1535 O O . LEU B 1 63 ? -2.398 7.777 1.637 1 97.06 63 LEU B O 1
ATOM 1539 N N . ALA B 1 64 ? -1.372 9.633 2.367 1 97.25 64 ALA B N 1
ATOM 1540 C CA . ALA B 1 64 ? -1.074 10.117 1.019 1 97.25 64 ALA B CA 1
ATOM 1541 C C . ALA B 1 64 ? 0.157 9.414 0.448 1 97.25 64 ALA B C 1
ATOM 1543 O O . ALA B 1 64 ? 1.247 9.508 1.019 1 97.25 64 ALA B O 1
ATOM 1544 N N . HIS B 1 65 ? -0.022 8.734 -0.647 1 94.5 65 HIS B N 1
ATOM 1545 C CA . HIS B 1 65 ? 1.103 8.062 -1.29 1 94.5 65 HIS B CA 1
ATOM 1546 C C . HIS B 1 65 ? 0.79 7.734 -2.746 1 94.5 65 HIS B C 1
ATOM 1548 O O . HIS B 1 65 ? -0.377 7.711 -3.145 1 94.5 65 HIS B O 1
ATOM 1554 N N . ALA B 1 66 ? 1.792 7.578 -3.523 1 92.5 66 ALA B N 1
ATOM 1555 C CA . ALA B 1 66 ? 1.743 7.168 -4.926 1 92.5 66 ALA B CA 1
ATOM 1556 C C . ALA B 1 66 ? 2.828 6.141 -5.234 1 92.5 66 ALA B C 1
ATOM 1558 O O . ALA B 1 66 ? 3.494 5.641 -4.324 1 92.5 66 ALA B O 1
ATOM 1559 N N . ARG B 1 67 ? 2.891 5.762 -6.453 1 90.25 67 ARG B N 1
ATOM 1560 C CA . ARG B 1 67 ? 3.902 4.781 -6.84 1 90.25 67 ARG B CA 1
ATOM 1561 C C . ARG B 1 67 ? 5.289 5.414 -6.879 1 90.25 67 ARG B C 1
ATOM 1563 O O . ARG B 1 67 ? 5.43 6.602 -7.188 1 90.25 67 ARG B O 1
ATOM 1570 N N . PRO B 1 68 ? 6.309 4.605 -6.691 1 92.12 68 PRO B N 1
ATOM 1571 C CA . PRO B 1 68 ? 7.668 5.16 -6.664 1 92.12 68 PRO B CA 1
ATOM 1572 C C . PRO B 1 68 ? 8.047 5.844 -7.973 1 92.12 68 PRO B C 1
ATOM 1574 O O . PRO B 1 68 ? 8.758 6.855 -7.961 1 92.12 68 PRO B O 1
ATOM 1577 N N . GLU B 1 69 ? 7.574 5.375 -9.086 1 90.75 69 GLU B N 1
ATOM 1578 C CA . GLU B 1 69 ? 7.957 5.902 -10.391 1 90.75 69 GLU B CA 1
ATOM 1579 C C . GLU B 1 69 ? 7.375 7.293 -10.617 1 90.75 69 GLU B C 1
ATOM 1581 O O . GLU B 1 69 ? 7.77 7.992 -11.555 1 90.75 69 GLU B O 1
ATOM 1586 N N . SER B 1 70 ? 6.527 7.672 -9.727 1 93.44 70 SER B N 1
ATOM 1587 C CA . SER B 1 70 ? 5.891 8.977 -9.867 1 93.44 70 SER B CA 1
ATOM 1588 C C . SER B 1 70 ? 6.773 10.094 -9.32 1 93.44 70 SER B C 1
ATOM 1590 O O . SER B 1 70 ? 6.414 11.266 -9.391 1 93.44 70 SER B O 1
ATOM 1592 N N . GLY B 1 71 ? 7.961 9.734 -8.781 1 95.5 71 GLY B N 1
ATOM 1593 C CA . GLY B 1 71 ? 8.836 10.828 -8.398 1 95.5 71 GLY B CA 1
ATOM 1594 C C . GLY B 1 71 ? 9.5 10.609 -7.051 1 95.5 71 GLY B C 1
ATOM 1595 O O . GLY B 1 71 ? 9.945 11.57 -6.41 1 95.5 71 GLY B O 1
ATOM 1596 N N . VAL B 1 72 ? 9.555 9.391 -6.609 1 96.31 72 VAL B N 1
ATOM 1597 C CA . VAL B 1 72 ? 10.273 9.125 -5.371 1 96.31 72 VAL B CA 1
ATOM 1598 C C . VAL B 1 72 ? 11.773 9.086 -5.645 1 96.31 72 VAL B C 1
ATOM 1600 O O . VAL B 1 72 ? 12.227 8.406 -6.566 1 96.31 72 VAL B O 1
ATOM 1603 N N . VAL B 1 73 ? 12.508 9.875 -4.879 1 96.62 73 VAL B N 1
ATOM 1604 C CA . VAL B 1 73 ? 13.961 9.898 -4.977 1 96.62 73 VAL B CA 1
ATOM 1605 C C . VAL B 1 73 ? 14.562 9.039 -3.869 1 96.62 73 VAL B C 1
ATOM 1607 O O . VAL B 1 73 ? 15.461 8.227 -4.121 1 96.62 73 VAL B O 1
ATOM 1610 N N . SER B 1 74 ? 14.102 9.148 -2.664 1 95.25 74 SER B N 1
ATOM 1611 C CA . SER B 1 74 ? 14.5 8.328 -1.526 1 95.25 74 SER B CA 1
ATOM 1612 C C . SER B 1 74 ? 13.359 8.172 -0.529 1 95.25 74 SER B C 1
ATOM 1614 O O . SER B 1 74 ? 12.406 8.953 -0.533 1 95.25 74 SER B O 1
ATOM 1616 N N . THR B 1 75 ? 13.422 7.121 0.24 1 95.62 75 THR B N 1
ATOM 1617 C CA . THR B 1 75 ? 12.383 6.828 1.225 1 95.62 75 THR B CA 1
ATOM 1618 C C . THR B 1 75 ? 12.305 7.938 2.268 1 95.62 75 THR B C 1
ATOM 1620 O O . THR B 1 75 ? 13.32 8.367 2.812 1 95.62 75 THR B O 1
ATOM 1623 N N . SER B 1 76 ? 11.102 8.391 2.477 1 96.75 76 SER B N 1
ATOM 1624 C CA . SER B 1 76 ? 10.875 9.453 3.453 1 96.75 76 SER B CA 1
ATOM 1625 C C . SER B 1 76 ? 9.422 9.477 3.922 1 96.75 76 SER B C 1
ATOM 1627 O O . SER B 1 76 ? 8.547 8.898 3.277 1 96.75 76 SER B O 1
ATOM 1629 N N . LEU B 1 77 ? 9.234 10.102 5.07 1 97.5 77 LEU B N 1
ATOM 1630 C CA . LEU B 1 77 ? 7.93 10.148 5.723 1 97.5 77 LEU B CA 1
ATOM 1631 C C . LEU B 1 77 ? 7.684 11.523 6.34 1 97.5 77 LEU B C 1
ATOM 1633 O O . LEU B 1 77 ? 8.609 12.148 6.867 1 97.5 77 LEU B O 1
ATOM 1637 N N . SER B 1 78 ? 6.461 11.992 6.238 1 98.38 78 SER B N 1
ATOM 1638 C CA . SER B 1 78 ? 6 13.188 6.934 1 98.38 78 SER B CA 1
ATOM 1639 C C . SER B 1 78 ? 4.566 13.016 7.434 1 98.38 78 SER B C 1
ATOM 1641 O O . SER B 1 78 ? 3.891 12.055 7.074 1 98.38 78 SER B O 1
ATOM 1643 N N . VAL B 1 79 ? 4.188 13.914 8.328 1 98.56 79 VAL B N 1
ATOM 1644 C CA . VAL B 1 79 ? 2.832 13.859 8.867 1 98.56 79 VAL B CA 1
ATOM 1645 C C . VAL B 1 79 ? 2.328 15.273 9.141 1 98.56 79 VAL B C 1
ATOM 1647 O O . VAL B 1 79 ? 3.092 16.125 9.594 1 98.56 79 VAL B O 1
ATOM 1650 N N . LEU B 1 80 ? 1.066 15.477 8.789 1 98.81 80 LEU B N 1
ATOM 1651 C CA . LEU B 1 80 ? 0.364 16.734 9.07 1 98.81 80 LEU B CA 1
ATOM 1652 C C . LEU B 1 80 ? -0.82 16.484 10 1 98.81 80 LEU B C 1
ATOM 1654 O O . LEU B 1 80 ? -1.701 15.68 9.695 1 98.81 80 LEU B O 1
ATOM 1658 N N . ARG B 1 81 ? -0.811 17.094 11.086 1 98.75 81 ARG B N 1
ATOM 1659 C CA . ARG B 1 81 ? -1.942 17.172 12 1 98.75 81 ARG B CA 1
ATOM 1660 C C . ARG B 1 81 ? -2.66 18.516 11.883 1 98.75 81 ARG B C 1
ATOM 1662 O O . ARG B 1 81 ? -2.021 19.562 11.906 1 98.75 81 ARG B O 1
ATOM 1669 N N . VAL B 1 82 ? -4 18.453 11.719 1 98.62 82 VAL B N 1
ATOM 1670 C CA . VAL B 1 82 ? -4.777 19.688 11.633 1 98.62 82 VAL B CA 1
ATOM 1671 C C . VAL B 1 82 ? -5.762 19.766 12.805 1 98.62 82 VAL B C 1
ATOM 1673 O O . VAL B 1 82 ? -6.312 18.734 13.219 1 98.62 82 VAL B O 1
ATOM 1676 N N . GLY B 1 83 ? -5.957 20.922 13.32 1 97.81 83 GLY B N 1
ATOM 1677 C CA . GLY B 1 83 ? -6.887 21.109 14.422 1 97.81 83 GLY B CA 1
ATOM 1678 C C . GLY B 1 83 ? -8.328 20.859 14.039 1 97.81 83 GLY B C 1
ATOM 1679 O O . GLY B 1 83 ? -9.062 20.188 14.758 1 97.81 83 GLY B O 1
ATOM 1680 N N . LYS B 1 84 ? -8.727 21.438 12.93 1 98 84 LYS B N 1
ATOM 1681 C CA . LYS B 1 84 ? -10.055 21.203 12.367 1 98 84 LYS B CA 1
ATOM 1682 C C . LYS B 1 84 ? -10 20.234 11.188 1 98 84 LYS B C 1
ATOM 1684 O O . LYS B 1 84 ? -9.273 20.469 10.219 1 98 84 LYS B O 1
ATOM 1689 N N . PRO B 1 85 ? -10.828 19.203 11.273 1 98.25 85 PRO B N 1
ATOM 1690 C CA . PRO B 1 85 ? -10.773 18.219 10.188 1 98.25 85 PRO B CA 1
ATOM 1691 C C . PRO B 1 85 ? -11.109 18.828 8.828 1 98.25 85 PRO B C 1
ATOM 1693 O O . PRO B 1 85 ? -11.836 19.812 8.75 1 98.25 85 PRO B O 1
ATOM 1696 N N . PHE B 1 86 ? -10.5 18.297 7.809 1 98.69 86 PHE B N 1
ATOM 1697 C CA . PHE B 1 86 ? -10.883 18.594 6.43 1 98.69 86 PHE B CA 1
ATOM 1698 C C . PHE B 1 86 ? -11.516 17.375 5.766 1 98.69 86 PHE B C 1
ATOM 1700 O O . PHE B 1 86 ? -11.375 16.25 6.254 1 98.69 86 PHE B O 1
ATOM 1707 N N . LEU B 1 87 ? -12.242 17.672 4.656 1 98.69 87 LEU B N 1
ATOM 1708 C CA . LEU B 1 87 ? -12.93 16.594 3.959 1 98.69 87 LEU B CA 1
ATOM 1709 C C . LEU B 1 87 ? -12.086 16.062 2.799 1 98.69 87 LEU B C 1
ATOM 1711 O O . LEU B 1 87 ? -11.82 16.797 1.844 1 98.69 87 LEU B O 1
ATOM 1715 N N . LEU B 1 88 ? -11.656 14.836 2.898 1 98.62 88 LEU B N 1
ATOM 1716 C CA . LEU B 1 88 ? -10.891 14.219 1.822 1 98.62 88 LEU B CA 1
ATOM 1717 C C . LEU B 1 88 ? -11.719 14.125 0.546 1 98.62 88 LEU B C 1
ATOM 1719 O O . LEU B 1 88 ? -12.867 13.664 0.578 1 98.62 88 LEU B O 1
ATOM 1723 N N . ALA B 1 89 ? -11.141 14.648 -0.547 1 97.69 89 ALA B N 1
ATOM 1724 C CA . ALA B 1 89 ? -11.812 14.664 -1.846 1 97.69 89 ALA B CA 1
ATOM 1725 C C . ALA B 1 89 ? -13.164 15.359 -1.756 1 97.69 89 ALA B C 1
ATOM 1727 O O . ALA B 1 89 ? -14.109 14.984 -2.461 1 97.69 89 ALA B O 1
ATOM 1728 N N . ASP B 1 90 ? -13.391 16.156 -0.819 1 97.62 90 ASP B N 1
ATOM 1729 C CA . ASP B 1 90 ? -14.594 16.953 -0.601 1 97.62 90 ASP B CA 1
ATOM 1730 C C . ASP B 1 90 ? -15.781 16.062 -0.236 1 97.62 90 ASP B C 1
ATOM 1732 O O . ASP B 1 90 ? -16.922 16.391 -0.548 1 97.62 90 ASP B O 1
ATOM 1736 N N . ASP B 1 91 ? -15.516 14.953 0.316 1 97.38 91 ASP B N 1
ATOM 1737 C CA . ASP B 1 91 ? -16.547 13.977 0.683 1 97.38 91 ASP B CA 1
ATOM 1738 C C . ASP B 1 91 ? -16.828 14.023 2.182 1 97.38 91 ASP B C 1
ATOM 1740 O O . ASP B 1 91 ? -15.938 13.766 2.996 1 97.38 91 ASP B O 1
ATOM 1744 N N . GLU B 1 92 ? -18.047 14.211 2.611 1 97.19 92 GLU B N 1
ATOM 1745 C CA . GLU B 1 92 ? -18.469 14.383 4 1 97.19 92 GLU B CA 1
ATOM 1746 C C . GLU B 1 92 ? -18.234 13.102 4.801 1 97.19 92 GLU B C 1
ATOM 1748 O O . GLU B 1 92 ? -18.125 13.141 6.031 1 97.19 92 GLU B O 1
ATOM 1753 N N . ASP B 1 93 ? -18.094 12.07 4.121 1 96.94 93 ASP B N 1
ATOM 1754 C CA . ASP B 1 93 ? -17.922 10.781 4.785 1 96.94 93 ASP B CA 1
ATOM 1755 C C . ASP B 1 93 ? -16.453 10.555 5.16 1 96.94 93 ASP B C 1
ATOM 1757 O O . ASP B 1 93 ? -16.125 9.594 5.859 1 96.94 93 ASP B O 1
ATOM 1761 N N . HIS B 1 94 ? -15.609 11.5 4.801 1 97.62 94 HIS B N 1
ATOM 1762 C CA . HIS B 1 94 ? -14.18 11.281 5.012 1 97.62 94 HIS B CA 1
ATOM 1763 C C . HIS B 1 94 ? -13.531 12.492 5.664 1 97.62 94 HIS B C 1
ATOM 1765 O O . HIS B 1 94 ? -12.641 13.109 5.086 1 97.62 94 HIS B O 1
ATOM 1771 N N . PRO B 1 95 ? -13.906 12.781 6.93 1 98.44 95 PRO B N 1
ATOM 1772 C CA . PRO B 1 95 ? -13.188 13.805 7.688 1 98.44 95 PRO B CA 1
ATOM 1773 C C . PRO B 1 95 ? -11.812 13.336 8.156 1 98.44 95 PRO B C 1
ATOM 1775 O O . PRO B 1 95 ? -11.695 12.25 8.734 1 98.44 95 PRO B O 1
ATOM 1778 N N . ILE B 1 96 ? -10.773 14.133 7.84 1 98.56 96 ILE B N 1
ATOM 1779 C CA . ILE B 1 96 ? -9.391 13.766 8.141 1 98.56 96 ILE B CA 1
ATOM 1780 C C . ILE B 1 96 ? -8.766 14.836 9.039 1 98.56 96 ILE B C 1
ATOM 1782 O O . ILE B 1 96 ? -8.93 16.031 8.797 1 98.56 96 ILE B O 1
ATOM 1786 N N . ASN B 1 97 ? -8.078 14.391 10.086 1 98 97 ASN B N 1
ATOM 1787 C CA . ASN B 1 97 ? -7.348 15.336 10.922 1 98 97 ASN B CA 1
ATOM 1788 C C . ASN B 1 97 ? -5.848 15.062 10.906 1 98 97 ASN B C 1
ATOM 1790 O O . ASN B 1 97 ? -5.051 15.898 11.336 1 98 97 ASN B O 1
ATOM 1794 N N . THR B 1 98 ? -5.504 13.883 10.5 1 98.69 98 THR B N 1
ATOM 1795 C CA . THR B 1 98 ? -4.094 13.531 10.398 1 98.69 98 THR B CA 1
ATOM 1796 C C . THR B 1 98 ? -3.799 12.883 9.047 1 98.69 98 THR B C 1
ATOM 1798 O O . THR B 1 98 ? -4.457 11.914 8.656 1 98.69 98 THR B O 1
ATOM 1801 N N . MET B 1 99 ? -2.842 13.453 8.312 1 98.75 99 MET B N 1
ATOM 1802 C CA . MET B 1 99 ? -2.426 12.891 7.031 1 98.75 99 MET B CA 1
ATOM 1803 C C . MET B 1 99 ? -0.934 12.578 7.035 1 98.75 99 MET B C 1
ATOM 1805 O O . MET B 1 99 ? -0.108 13.461 7.273 1 98.75 99 MET B O 1
ATOM 1809 N N . PHE B 1 100 ? -0.631 11.344 6.797 1 98.12 100 PHE B N 1
ATOM 1810 C CA . PHE B 1 100 ? 0.743 10.93 6.543 1 98.12 100 PHE B CA 1
ATOM 1811 C C . PHE B 1 100 ? 1.061 10.984 5.055 1 98.12 100 PHE B C 1
ATOM 1813 O O . PHE B 1 100 ? 0.17 10.828 4.215 1 98.12 100 PHE B O 1
ATOM 1820 N N . CYS B 1 101 ? 2.309 11.219 4.793 1 98.44 101 CYS B N 1
ATOM 1821 C CA . CYS B 1 101 ? 2.809 11.047 3.438 1 98.44 101 CYS B CA 1
ATOM 1822 C C . CYS B 1 101 ? 4.035 10.141 3.42 1 98.44 101 CYS B C 1
ATOM 1824 O O . CYS B 1 101 ? 5.031 10.422 4.086 1 98.44 101 CYS B O 1
ATOM 1826 N N . LEU B 1 102 ? 3.918 9.07 2.662 1 96.38 102 LEU B N 1
ATOM 1827 C CA . LEU B 1 102 ? 5.004 8.102 2.543 1 96.38 102 LEU B CA 1
ATOM 1828 C C . LEU B 1 102 ? 5.539 8.055 1.114 1 96.38 102 LEU B C 1
ATOM 1830 O O . LEU B 1 102 ? 4.781 7.809 0.172 1 96.38 102 LEU B O 1
ATOM 1834 N N . ALA B 1 103 ? 6.766 8.406 0.967 1 95.75 103 ALA B N 1
ATOM 1835 C CA . ALA B 1 103 ? 7.531 8.094 -0.237 1 95.75 103 ALA B CA 1
ATOM 1836 C C . ALA B 1 103 ? 8.43 6.875 -0.017 1 95.75 103 ALA B C 1
ATOM 1838 O O . ALA B 1 103 ? 9.43 6.953 0.696 1 95.75 103 ALA B O 1
ATOM 1839 N N . ALA B 1 104 ? 8.055 5.75 -0.585 1 92.69 104 ALA B N 1
ATOM 1840 C CA . ALA B 1 104 ? 8.82 4.52 -0.413 1 92.69 104 ALA B CA 1
ATOM 1841 C C . ALA B 1 104 ? 9.539 4.133 -1.702 1 92.69 104 ALA B C 1
ATOM 1843 O O . ALA B 1 104 ? 8.914 4.023 -2.76 1 92.69 104 ALA B O 1
ATOM 1844 N N . LYS B 1 105 ? 10.844 3.969 -1.519 1 88.94 105 LYS B N 1
ATOM 1845 C CA . LYS B 1 105 ? 11.633 3.578 -2.682 1 88.94 105 LYS B CA 1
ATOM 1846 C C . LYS B 1 105 ? 11.617 2.064 -2.877 1 88.94 105 LYS B C 1
ATOM 1848 O O . LYS B 1 105 ? 11.836 1.574 -3.988 1 88.94 105 LYS B O 1
ATOM 1853 N N . ASP B 1 106 ? 11.352 1.37 -1.713 1 86.06 106 ASP B N 1
ATOM 1854 C CA . ASP B 1 106 ? 11.336 -0.087 -1.792 1 86.06 106 ASP B CA 1
ATOM 1855 C C . ASP B 1 106 ? 10.219 -0.67 -0.928 1 86.06 106 ASP B C 1
ATOM 1857 O O . ASP B 1 106 ? 9.57 0.054 -0.172 1 86.06 106 ASP B O 1
ATOM 1861 N N . SER B 1 107 ? 10.008 -1.946 -1.066 1 86.38 107 SER B N 1
ATOM 1862 C CA . SER B 1 107 ? 8.891 -2.633 -0.428 1 86.38 107 SER B CA 1
ATOM 1863 C C . SER B 1 107 ? 9.07 -2.688 1.086 1 86.38 107 SER B C 1
ATOM 1865 O O . SER B 1 107 ? 8.086 -2.693 1.829 1 86.38 107 SER B O 1
ATOM 1867 N N . ASN B 1 108 ? 10.281 -2.721 1.513 1 85.94 108 ASN B N 1
ATOM 1868 C CA . ASN B 1 108 ? 10.531 -2.826 2.947 1 85.94 108 ASN B CA 1
ATOM 1869 C C . ASN B 1 108 ? 10 -1.607 3.697 1 85.94 108 ASN B C 1
ATOM 1871 O O . ASN B 1 108 ? 9.305 -1.747 4.707 1 85.94 108 ASN B O 1
ATOM 1875 N N . ALA B 1 109 ? 10.281 -0.459 3.141 1 85.75 109 ALA B N 1
ATOM 1876 C CA . ALA B 1 109 ? 9.797 0.78 3.744 1 85.75 109 ALA B CA 1
ATOM 1877 C C . ALA B 1 109 ? 8.273 0.855 3.703 1 85.75 109 ALA B C 1
ATOM 1879 O O . ALA B 1 109 ? 7.641 1.278 4.672 1 85.75 109 ALA B O 1
ATOM 1880 N N . HIS B 1 110 ? 7.711 0.414 2.65 1 88.56 110 HIS B N 1
ATOM 1881 C CA . HIS B 1 110 ? 6.262 0.431 2.49 1 88.56 110 HIS B CA 1
ATOM 1882 C C . HIS B 1 110 ? 5.582 -0.483 3.506 1 88.56 110 HIS B C 1
ATOM 1884 O O . HIS B 1 110 ? 4.684 -0.053 4.23 1 88.56 110 HIS B O 1
ATOM 1890 N N . ILE B 1 111 ? 6.043 -1.641 3.631 1 87.31 111 ILE B N 1
ATOM 1891 C CA . ILE B 1 111 ? 5.434 -2.627 4.516 1 87.31 111 ILE B CA 1
ATOM 1892 C C . ILE B 1 111 ? 5.648 -2.215 5.969 1 87.31 111 ILE B C 1
ATOM 1894 O O . ILE B 1 111 ? 4.734 -2.318 6.793 1 87.31 111 ILE B O 1
ATOM 1898 N N . ASP B 1 112 ? 6.832 -1.722 6.254 1 88.19 112 ASP B N 1
ATOM 1899 C CA . ASP B 1 112 ? 7.133 -1.265 7.609 1 88.19 112 ASP B CA 1
ATOM 1900 C C . ASP B 1 112 ? 6.156 -0.178 8.047 1 88.19 112 ASP B C 1
ATOM 1902 O O . ASP B 1 112 ? 5.609 -0.24 9.156 1 88.19 112 ASP B O 1
ATOM 1906 N N . LEU B 1 113 ? 5.922 0.686 7.184 1 87.56 113 LEU B N 1
ATOM 1907 C CA . LEU B 1 113 ? 5.047 1.801 7.531 1 87.56 113 LEU B CA 1
ATOM 1908 C C . LEU B 1 113 ? 3.598 1.341 7.641 1 87.56 113 LEU B C 1
ATOM 1910 O O . LEU B 1 113 ? 2.885 1.735 8.562 1 87.56 113 LEU B O 1
ATOM 1914 N N . MET B 1 114 ? 3.166 0.566 6.684 1 88.25 114 MET B N 1
ATOM 1915 C CA . MET B 1 114 ? 1.786 0.086 6.711 1 88.25 114 MET B CA 1
ATOM 1916 C C . MET B 1 114 ? 1.514 -0.723 7.973 1 88.25 114 MET B C 1
ATOM 1918 O O . MET B 1 114 ? 0.44 -0.61 8.57 1 88.25 114 MET B O 1
ATOM 1922 N N . GLN B 1 115 ? 2.496 -1.458 8.328 1 87.88 115 GLN B N 1
ATOM 1923 C CA . GLN B 1 115 ? 2.373 -2.211 9.57 1 87.88 115 GLN B CA 1
ATOM 1924 C C . GLN B 1 115 ? 2.258 -1.277 10.773 1 87.88 115 GLN B C 1
ATOM 1926 O O . GLN B 1 115 ? 1.414 -1.483 11.648 1 87.88 115 GLN B O 1
ATOM 1931 N N . SER B 1 116 ? 3.113 -0.285 10.789 1 90.44 116 SER B N 1
ATOM 1932 C CA . SER B 1 116 ? 3.104 0.677 11.883 1 90.44 116 SER B CA 1
ATOM 1933 C C . SER B 1 116 ? 1.775 1.423 11.953 1 90.44 116 SER B C 1
ATOM 1935 O O . SER B 1 116 ? 1.243 1.655 13.039 1 90.44 116 SER B O 1
ATOM 1937 N N . LEU B 1 117 ? 1.2 1.739 10.82 1 91 117 LEU B N 1
ATOM 1938 C CA . LEU B 1 117 ? -0.072 2.451 10.766 1 91 117 LEU B CA 1
ATOM 1939 C C . LEU B 1 117 ? -1.221 1.544 11.195 1 91 117 LEU B C 1
ATOM 1941 O O . LEU B 1 117 ? -2.135 1.981 11.898 1 91 117 LEU B O 1
ATOM 1945 N N . ALA B 1 118 ? -1.153 0.356 10.781 1 88.69 118 ALA B N 1
ATOM 1946 C CA . ALA B 1 118 ? -2.16 -0.612 11.211 1 88.69 118 ALA B CA 1
ATOM 1947 C C . ALA B 1 118 ? -2.207 -0.723 12.734 1 88.69 118 ALA B C 1
ATOM 1949 O O . ALA B 1 118 ? -3.285 -0.713 13.328 1 88.69 118 ALA B O 1
ATOM 1950 N N . LEU B 1 119 ? -1.01 -0.782 13.312 1 90.12 119 LEU B N 1
ATOM 1951 C CA . LEU B 1 119 ? -0.916 -0.888 14.766 1 90.12 119 LEU B CA 1
ATOM 1952 C C . LEU B 1 119 ? -1.429 0.382 15.438 1 90.12 119 LEU B C 1
ATOM 1954 O O . LEU B 1 119 ? -2.109 0.315 16.469 1 90.12 119 LEU B O 1
ATOM 1958 N N . LEU B 1 120 ? -1.134 1.486 14.875 1 92.06 120 LEU B N 1
ATOM 1959 C CA . LEU B 1 120 ? -1.614 2.764 15.391 1 92.06 120 LEU B CA 1
ATOM 1960 C C . LEU B 1 120 ? -3.139 2.816 15.375 1 92.06 120 LEU B C 1
ATOM 1962 O O . LEU B 1 120 ? -3.76 3.221 16.359 1 92.06 120 LEU B O 1
ATOM 1966 N N . LEU B 1 121 ? -3.76 2.344 14.312 1 92.31 121 LEU B N 1
ATOM 1967 C CA . LEU B 1 121 ? -5.195 2.467 14.094 1 92.31 121 LEU B CA 1
ATOM 1968 C C . LEU B 1 121 ? -5.969 1.503 14.984 1 92.31 121 LEU B C 1
ATOM 1970 O O . LEU B 1 121 ? -7.141 1.734 15.289 1 92.31 121 LEU B O 1
ATOM 1974 N N . THR B 1 122 ? -5.285 0.486 15.391 1 90.62 122 THR B N 1
ATOM 1975 C CA . THR B 1 122 ? -5.973 -0.525 16.188 1 90.62 122 THR B CA 1
ATOM 1976 C C . THR B 1 122 ? -5.727 -0.301 17.672 1 90.62 122 THR B C 1
ATOM 1978 O O . THR B 1 122 ? -6.301 -0.996 18.516 1 90.62 122 THR B O 1
ATOM 1981 N N . ASP B 1 123 ? -4.848 0.624 18.016 1 94.62 123 ASP B N 1
ATOM 1982 C CA . ASP B 1 123 ? -4.57 1.005 19.391 1 94.62 123 ASP B CA 1
ATOM 1983 C C . ASP B 1 123 ? -5.391 2.229 19.797 1 94.62 123 ASP B C 1
ATOM 1985 O O . ASP B 1 123 ? -4.992 3.363 19.531 1 94.62 123 ASP B O 1
ATOM 1989 N N . SER B 1 124 ? -6.453 1.959 20.531 1 94.75 124 SER B N 1
ATOM 1990 C CA . SER B 1 124 ? -7.391 3.023 20.875 1 94.75 124 SER B CA 1
ATOM 1991 C C . SER B 1 124 ? -6.703 4.129 21.672 1 94.75 124 SER B C 1
ATOM 1993 O O . SER B 1 124 ? -7.012 5.309 21.5 1 94.75 124 SER B O 1
ATOM 1995 N N . GLY B 1 125 ? -5.805 3.779 22.516 1 96.12 125 GLY B N 1
ATOM 1996 C CA . GLY B 1 125 ? -5.07 4.766 23.297 1 96.12 125 GLY B CA 1
ATOM 1997 C C . GLY B 1 125 ? -4.168 5.641 22.438 1 96.12 125 GLY B C 1
ATOM 1998 O O . GLY B 1 125 ? -4.172 6.867 22.578 1 96.12 125 GLY B O 1
ATOM 1999 N N . LYS B 1 126 ? -3.459 5.082 21.5 1 95.31 126 LYS B N 1
ATOM 2000 C CA . LYS B 1 126 ? -2.561 5.828 20.625 1 95.31 126 LYS B CA 1
ATOM 2001 C C . LYS B 1 126 ? -3.346 6.727 19.672 1 95.31 126 LYS B C 1
ATOM 2003 O O . LYS B 1 126 ? -2.949 7.863 19.406 1 95.31 126 LYS B O 1
ATOM 2008 N N . LEU B 1 127 ? -4.391 6.172 19.172 1 96.19 127 LEU B N 1
ATOM 2009 C CA . LEU B 1 127 ? -5.219 6.953 18.266 1 96.19 127 LEU B CA 1
ATOM 2010 C C . LEU B 1 127 ? -5.828 8.156 18.984 1 96.19 127 LEU B C 1
ATOM 2012 O O . LEU B 1 127 ? -5.887 9.25 18.406 1 96.19 127 LEU B O 1
ATOM 2016 N N . ALA B 1 128 ? -6.27 7.91 20.219 1 96.31 128 ALA B N 1
ATOM 2017 C CA . ALA B 1 128 ? -6.828 9.008 21.016 1 96.31 128 ALA B CA 1
ATOM 2018 C C . ALA B 1 128 ? -5.777 10.078 21.281 1 96.31 128 ALA B C 1
ATOM 2020 O O . ALA B 1 128 ? -6.07 11.273 21.203 1 96.31 128 ALA B O 1
ATOM 2021 N N . ALA B 1 129 ? -4.594 9.641 21.594 1 96.62 129 ALA B N 1
ATOM 2022 C CA . ALA B 1 129 ? -3.492 10.578 21.828 1 96.62 129 ALA B CA 1
ATOM 2023 C C . ALA B 1 129 ? -3.166 11.367 20.578 1 96.62 129 ALA B C 1
ATOM 2025 O O . ALA B 1 129 ? -2.939 12.578 20.641 1 96.62 129 ALA B O 1
ATOM 2026 N N . LEU B 1 130 ? -3.17 10.742 19.469 1 97 130 LEU B N 1
ATOM 2027 C CA . LEU B 1 130 ? -2.924 11.383 18.188 1 97 130 LEU B CA 1
ATOM 2028 C C . LEU B 1 130 ? -3.99 12.43 17.891 1 97 130 LEU B C 1
ATOM 2030 O O . LEU B 1 130 ? -3.668 13.57 17.547 1 97 130 LEU B O 1
ATOM 2034 N N . ASN B 1 131 ? -5.188 12.023 18.094 1 95.88 131 ASN B N 1
ATOM 2035 C CA . ASN B 1 131 ? -6.316 12.891 17.781 1 95.88 131 ASN B CA 1
ATOM 2036 C C . ASN B 1 131 ? -6.414 14.062 18.75 1 95.88 131 ASN B C 1
ATOM 2038 O O . ASN B 1 131 ? -7.062 15.07 18.453 1 95.88 131 ASN B O 1
ATOM 2042 N N . ALA B 1 132 ? -5.758 13.961 19.859 1 96.12 132 ALA B N 1
ATOM 2043 C CA . ALA B 1 132 ? -5.797 15.016 20.875 1 96.12 132 ALA B CA 1
ATOM 2044 C C . ALA B 1 132 ? -4.617 15.969 20.719 1 96.12 132 ALA B C 1
ATOM 2046 O O . ALA B 1 132 ? -4.594 17.047 21.328 1 96.12 132 ALA B O 1
ATOM 2047 N N . SER B 1 133 ? -3.711 15.625 19.891 1 97.62 133 SER B N 1
ATOM 2048 C CA . SER B 1 133 ? -2.512 16.438 19.734 1 97.62 133 SER B CA 1
ATOM 2049 C C . SER B 1 133 ? -2.836 17.781 19.078 1 97.62 133 SER B C 1
ATOM 2051 O O . SER B 1 133 ? -3.611 17.828 18.125 1 97.62 133 SER B O 1
ATOM 2053 N N . SER B 1 134 ? -2.195 18.875 19.672 1 97.38 134 SER B N 1
ATOM 2054 C CA . SER B 1 134 ? -2.521 20.219 19.156 1 97.38 134 SER B CA 1
ATOM 2055 C C . SER B 1 134 ? -1.258 21.016 18.875 1 97.38 134 SER B C 1
ATOM 2057 O O . SER B 1 134 ? -1.298 22.25 18.812 1 97.38 134 SER B O 1
ATOM 2059 N N . ASN B 1 135 ? -0.19 20.297 18.828 1 97.5 135 ASN B N 1
ATOM 2060 C CA . ASN B 1 135 ? 1.092 20.859 18.422 1 97.5 135 ASN B CA 1
ATOM 2061 C C . ASN B 1 135 ? 2.088 19.766 18.047 1 97.5 135 ASN B C 1
ATOM 2063 O O . ASN B 1 135 ? 1.804 18.578 18.219 1 97.5 135 ASN B O 1
ATOM 2067 N N . VAL B 1 136 ? 3.184 20.172 17.562 1 97.75 136 VAL B N 1
ATOM 2068 C CA . VAL B 1 136 ? 4.168 19.25 17.016 1 97.75 136 VAL B CA 1
ATOM 2069 C C . VAL B 1 136 ? 4.738 18.375 18.125 1 97.75 136 VAL B C 1
ATOM 2071 O O . VAL B 1 136 ? 4.961 17.172 17.938 1 97.75 136 VAL B O 1
ATOM 2074 N N . ASP B 1 137 ? 4.945 18.953 19.312 1 97.38 137 ASP B N 1
ATOM 2075 C CA . ASP B 1 137 ? 5.5 18.188 20.438 1 97.38 137 ASP B CA 1
ATOM 2076 C C . ASP B 1 137 ? 4.551 17.078 20.859 1 97.38 137 ASP B C 1
ATOM 2078 O O . ASP B 1 137 ? 4.984 15.945 21.109 1 97.38 137 ASP B O 1
ATOM 2082 N N . GLU B 1 138 ? 3.299 17.406 20.984 1 97.44 138 GLU B N 1
ATOM 2083 C CA . GLU B 1 138 ? 2.291 16.406 21.344 1 97.44 138 GLU B CA 1
ATOM 2084 C C . GLU B 1 138 ? 2.145 15.344 20.266 1 97.44 138 GLU B C 1
ATOM 2086 O O . GLU B 1 138 ? 1.97 14.164 20.562 1 97.44 138 GLU B O 1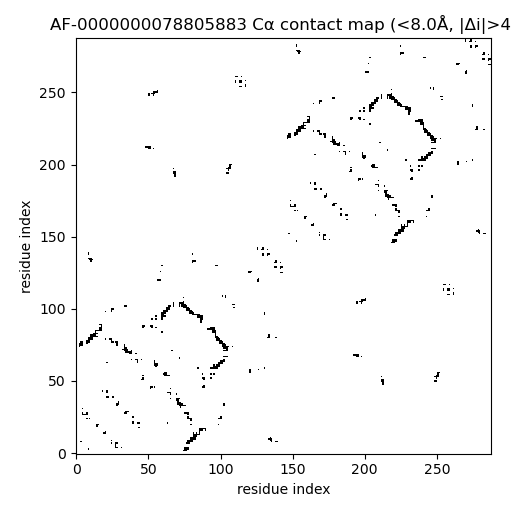
ATOM 2091 N N . LEU B 1 139 ? 2.189 15.836 19.031 1 97.62 139 LEU B N 1
ATOM 2092 C CA . LEU B 1 139 ? 2.137 14.914 17.891 1 97.62 139 LEU B CA 1
ATOM 2093 C C . LEU B 1 139 ? 3.295 13.922 17.953 1 97.62 139 LEU B C 1
ATOM 2095 O O . LEU B 1 139 ? 3.09 12.719 17.797 1 97.62 139 LEU B O 1
ATOM 2099 N N . ALA B 1 140 ? 4.492 14.367 18.188 1 96.12 140 ALA B N 1
ATOM 2100 C CA . ALA B 1 140 ? 5.684 13.523 18.297 1 96.12 140 ALA B CA 1
ATOM 2101 C C . ALA B 1 140 ? 5.551 12.523 19.453 1 96.12 140 ALA B C 1
ATOM 2103 O O . ALA B 1 140 ? 5.934 11.359 19.312 1 96.12 140 ALA B O 1
ATOM 2104 N N . ALA B 1 141 ? 4.977 12.969 20.531 1 95.38 141 ALA B N 1
ATOM 2105 C CA . ALA B 1 141 ? 4.785 12.109 21.703 1 95.38 141 ALA B CA 1
ATOM 2106 C C . ALA B 1 141 ? 3.785 11 21.391 1 95.38 141 ALA B C 1
ATOM 2108 O O . ALA B 1 141 ? 3.977 9.852 21.812 1 95.38 141 ALA B O 1
ATOM 2109 N N . ALA B 1 142 ? 2.766 11.352 20.625 1 95.56 142 ALA B N 1
ATOM 2110 C CA . ALA B 1 142 ? 1.719 10.391 20.297 1 95.56 142 ALA B CA 1
ATOM 2111 C C . ALA B 1 142 ? 2.236 9.32 19.344 1 95.56 142 ALA B C 1
ATOM 2113 O O . ALA B 1 142 ? 1.729 8.195 19.312 1 95.56 142 ALA B O 1
ATOM 2114 N N . LEU B 1 143 ? 3.289 9.672 18.547 1 94.38 143 LEU B N 1
ATOM 2115 C CA . LEU B 1 143 ? 3.799 8.766 17.531 1 94.38 143 LEU B CA 1
ATOM 2116 C C . LEU B 1 143 ? 5.062 8.062 18.016 1 94.38 143 LEU B C 1
ATOM 2118 O O . LEU B 1 143 ? 5.645 7.258 17.281 1 94.38 143 LEU B O 1
ATOM 2122 N N . ALA B 1 144 ? 5.559 8.414 19.203 1 87 144 ALA B N 1
ATOM 2123 C CA . ALA B 1 144 ? 6.762 7.805 19.766 1 87 144 ALA B CA 1
ATOM 2124 C C . ALA B 1 144 ? 6.484 6.379 20.234 1 87 144 ALA B C 1
ATOM 2126 O O . ALA B 1 144 ? 5.371 6.07 20.688 1 87 144 ALA B O 1
#

Radius of gyration: 18.95 Å; Cα contacts (8 Å, |Δi|>4): 574; chains: 2; bounding box: 37×53×42 Å